Protein AF-A0A965AV77-F1 (afdb_monomer)

Foldseek 3Di:
DVLVVDDDDPDLDLPAQEDEDCDPVVDDDVSCVVSVHHYHYPVNVVVVVVVVVVVLVVVLVVLVVVVVVVVLQFDDKAKDLDKACFDWDQDPVHNQFTDGPGWIKDKGFAPDQDPDDSDDQQWKKWKAWPPDDPQLRTLAIWGFHDWDDPDSGMIITTTHHPDGHGPSNVVSNVVLVVCSVVDPPTIMMMDIHGDDDDDDDDCPVCLAAFDFDQDPVRDTDTPGHPVSVVVVSVVVSVVSVVSVVVVVVVVVVVVVVVVVVVVVVVVVVVVVVVVVVVVVVVVVVVVVVVVVVVVVVVVVVVVVVVVVVVVVVVVVVVVVVVVVVVVPPPDDDPDDDDDD

Structure (mmCIF, N/CA/C/O backbone):
data_AF-A0A965AV77-F1
#
_entry.id   AF-A0A965AV77-F1
#
loop_
_atom_site.group_PDB
_atom_site.id
_atom_site.type_symbol
_atom_site.label_atom_id
_atom_site.label_alt_id
_atom_site.label_comp_id
_atom_site.label_asym_id
_atom_site.label_entity_id
_atom_site.label_seq_id
_atom_site.pdbx_PDB_ins_code
_atom_site.Cartn_x
_atom_site.Cartn_y
_atom_site.Cartn_z
_atom_site.occupancy
_atom_site.B_iso_or_equiv
_atom_site.auth_seq_id
_atom_site.auth_comp_id
_atom_site.auth_asym_id
_atom_site.auth_atom_id
_atom_site.pdbx_PDB_model_num
ATOM 1 N N . ILE A 1 1 ? 4.354 6.562 -18.265 1.00 62.84 1 ILE A N 1
ATOM 2 C CA . ILE A 1 1 ? 3.737 7.068 -19.516 1.00 62.84 1 ILE A CA 1
ATOM 3 C C . ILE A 1 1 ? 2.806 6.003 -20.098 1.00 62.84 1 ILE A C 1
ATOM 5 O O . ILE A 1 1 ? 1.605 6.193 -19.994 1.00 62.84 1 ILE A O 1
ATOM 9 N N . GLU A 1 2 ? 3.295 4.841 -20.551 1.00 59.12 2 GLU A N 1
ATOM 10 C CA . GLU A 1 2 ? 2.411 3.743 -21.021 1.00 59.12 2 GLU A CA 1
ATOM 11 C C . GLU A 1 2 ? 1.416 3.242 -19.968 1.00 59.12 2 GLU A C 1
ATOM 13 O O . GLU A 1 2 ? 0.253 3.017 -20.281 1.00 59.12 2 GLU A O 1
ATOM 18 N N . ALA A 1 3 ? 1.834 3.153 -18.701 1.00 48.53 3 ALA A N 1
ATOM 19 C CA . ALA A 1 3 ? 0.956 2.752 -17.595 1.00 48.53 3 ALA A CA 1
ATOM 20 C C . ALA A 1 3 ? -0.263 3.679 -17.387 1.00 48.53 3 ALA A C 1
ATOM 22 O O . ALA A 1 3 ? -1.223 3.281 -16.740 1.00 48.53 3 ALA A O 1
ATOM 23 N N . VAL A 1 4 ? -0.238 4.897 -17.942 1.00 57.34 4 VAL A N 1
ATOM 24 C CA . VAL A 1 4 ? -1.343 5.874 -17.881 1.00 57.34 4 VAL A CA 1
ATOM 25 C C . VAL A 1 4 ? -2.169 5.862 -19.183 1.00 57.34 4 VAL A C 1
ATOM 27 O O . VAL A 1 4 ? -2.992 6.739 -19.416 1.00 57.34 4 VAL A O 1
ATOM 30 N N . GLY A 1 5 ? -1.945 4.873 -20.058 1.00 59.22 5 GLY A N 1
ATOM 31 C CA . GLY A 1 5 ? -2.653 4.710 -21.331 1.00 59.22 5 GLY A CA 1
ATOM 32 C C . GLY A 1 5 ? -2.082 5.526 -22.494 1.00 59.22 5 GLY A C 1
ATOM 33 O O . GLY A 1 5 ? -2.684 5.565 -23.564 1.00 59.22 5 GLY A O 1
ATOM 34 N N . SER A 1 6 ? -0.932 6.180 -22.317 1.00 71.81 6 SER A N 1
ATOM 35 C CA . SER A 1 6 ? -0.285 6.946 -23.386 1.00 71.81 6 SER A CA 1
ATOM 36 C C . SER A 1 6 ? 0.461 6.031 -24.364 1.00 71.81 6 SER A C 1
ATOM 38 O O . SER A 1 6 ? 1.152 5.102 -23.950 1.00 71.81 6 SER A O 1
ATOM 40 N N . VAL A 1 7 ? 0.376 6.324 -25.663 1.00 76.75 7 VAL A N 1
ATOM 41 C CA . VAL A 1 7 ? 1.069 5.571 -26.722 1.00 76.75 7 VAL A CA 1
ATOM 42 C C . VAL A 1 7 ? 2.449 6.178 -26.975 1.00 76.75 7 VAL A C 1
ATOM 44 O O . VAL A 1 7 ? 2.557 7.364 -27.283 1.00 76.75 7 VAL A O 1
ATOM 47 N N . ILE A 1 8 ? 3.508 5.370 -26.870 1.00 78.88 8 ILE A N 1
ATOM 48 C CA . ILE A 1 8 ? 4.882 5.804 -27.156 1.00 78.88 8 ILE A CA 1
ATOM 49 C C . ILE A 1 8 ? 5.218 5.522 -28.625 1.00 78.88 8 ILE A C 1
ATOM 51 O O . ILE A 1 8 ? 5.001 4.421 -29.128 1.00 78.88 8 ILE A O 1
ATOM 55 N N . THR A 1 9 ? 5.781 6.513 -29.322 1.00 78.50 9 THR A N 1
ATOM 56 C CA . THR A 1 9 ? 6.273 6.369 -30.699 1.00 78.50 9 THR A CA 1
ATOM 57 C C . THR A 1 9 ? 7.675 6.950 -30.855 1.00 78.50 9 THR A C 1
ATOM 59 O O . THR A 1 9 ? 8.049 7.913 -30.192 1.00 78.50 9 THR A O 1
ATOM 62 N N . ASP A 1 10 ? 8.455 6.350 -31.750 1.00 78.00 10 ASP A N 1
ATOM 63 C CA . ASP A 1 10 ? 9.783 6.795 -32.170 1.00 78.00 10 ASP A CA 1
ATOM 64 C C . ASP A 1 10 ? 9.738 7.863 -33.283 1.00 78.00 10 ASP A C 1
ATOM 66 O O . ASP A 1 10 ? 10.775 8.414 -33.659 1.00 78.00 10 ASP A O 1
ATOM 70 N N . LYS A 1 11 ? 8.548 8.182 -33.815 1.00 80.62 11 LYS A N 1
ATOM 71 C CA . LYS A 1 11 ? 8.360 9.139 -34.914 1.00 80.62 11 LYS A CA 1
ATOM 72 C C . LYS A 1 11 ? 7.732 10.446 -34.444 1.00 80.62 11 LYS A C 1
ATOM 74 O O . LYS A 1 11 ? 6.609 10.477 -33.953 1.00 80.62 11 LYS A O 1
ATOM 79 N N . ILE A 1 12 ? 8.403 11.554 -34.747 1.00 78.75 12 ILE A N 1
ATOM 80 C CA . ILE A 1 12 ? 7.857 12.905 -34.571 1.00 78.75 12 ILE A CA 1
ATOM 81 C C . ILE A 1 12 ? 6.849 13.182 -35.699 1.00 78.75 12 ILE A C 1
ATOM 83 O O . ILE A 1 12 ? 7.229 13.313 -36.866 1.00 78.75 12 ILE A O 1
ATOM 87 N N . SER A 1 13 ? 5.558 13.267 -35.366 1.00 79.88 13 SER A N 1
ATOM 88 C CA . SER A 1 13 ? 4.468 13.485 -36.327 1.00 79.88 13 SER A CA 1
ATOM 89 C C . SER A 1 13 ? 3.347 14.352 -35.740 1.00 79.88 13 SER A C 1
ATOM 91 O O . SER A 1 13 ? 3.314 14.583 -34.538 1.00 79.88 13 SER A O 1
ATOM 93 N N . ARG A 1 14 ? 2.406 14.815 -36.579 1.00 74.81 14 ARG A N 1
ATOM 94 C CA . ARG A 1 14 ? 1.257 15.648 -36.158 1.00 74.81 14 ARG A CA 1
ATOM 95 C C . ARG A 1 14 ? 0.288 14.978 -35.174 1.00 74.81 14 ARG A C 1
ATOM 97 O O . ARG A 1 14 ? -0.560 15.675 -34.641 1.00 74.81 14 ARG A O 1
ATOM 104 N N . GLY A 1 15 ? 0.354 13.658 -35.009 1.00 74.88 15 GLY A N 1
ATOM 105 C CA . GLY A 1 15 ? -0.498 12.911 -34.074 1.00 74.88 15 GLY A CA 1
ATOM 106 C C . GLY A 1 15 ? 0.163 12.639 -32.723 1.00 74.88 15 GLY A C 1
ATOM 107 O O . GLY A 1 15 ? -0.335 11.812 -31.972 1.00 74.88 15 GLY A O 1
ATOM 108 N N . VAL A 1 16 ? 1.318 13.251 -32.464 1.00 81.69 16 VAL A N 1
ATOM 109 C CA . VAL A 1 16 ? 2.006 13.197 -31.173 1.00 81.69 16 VAL A CA 1
ATOM 110 C C . VAL A 1 16 ? 1.657 14.474 -30.425 1.00 81.69 16 VAL A C 1
ATOM 112 O O . VAL A 1 16 ? 1.652 15.531 -31.042 1.00 81.69 16 VAL A O 1
ATOM 115 N N . ASP A 1 17 ? 1.391 14.381 -29.125 1.00 79.94 17 ASP A N 1
ATOM 116 C CA . ASP A 1 17 ? 1.091 15.552 -28.289 1.00 79.94 17 ASP A CA 1
ATOM 117 C C . ASP A 1 17 ? 2.339 16.046 -27.531 1.00 79.94 17 ASP A C 1
ATOM 119 O O . ASP A 1 17 ? 2.573 17.247 -27.401 1.00 79.94 17 ASP A O 1
ATOM 123 N N . TYR A 1 18 ? 3.196 15.111 -27.101 1.00 80.25 18 TYR A N 1
ATOM 124 C CA . TYR A 1 18 ? 4.344 15.377 -26.231 1.00 80.25 18 TYR A CA 1
ATOM 125 C C . TYR A 1 18 ? 5.656 14.847 -26.815 1.00 80.25 18 TYR A C 1
ATOM 127 O O . TYR A 1 18 ? 5.726 13.718 -27.304 1.00 80.25 18 TYR A O 1
ATOM 135 N N . TYR A 1 19 ? 6.726 15.632 -26.699 1.00 80.88 19 TYR A N 1
ATOM 136 C CA . TYR A 1 19 ? 8.093 15.228 -27.019 1.00 80.88 19 TYR A CA 1
ATOM 137 C C . TYR A 1 19 ? 8.933 15.177 -25.739 1.00 80.88 19 TYR A C 1
ATOM 139 O O . TYR A 1 19 ? 9.186 16.204 -25.112 1.00 80.88 19 TYR A O 1
ATOM 147 N N . VAL A 1 20 ? 9.359 13.974 -25.345 1.00 77.12 20 VAL A N 1
ATOM 148 C CA . VAL A 1 20 ? 10.165 13.766 -24.135 1.00 77.12 20 VAL A CA 1
ATOM 149 C C . VAL A 1 20 ? 11.650 13.814 -24.484 1.00 77.12 20 VAL A C 1
ATOM 151 O O . VAL A 1 20 ? 12.109 13.068 -25.349 1.00 77.12 20 VAL A O 1
ATOM 154 N N . VAL A 1 21 ? 12.405 14.671 -23.800 1.00 78.50 21 VAL A N 1
ATOM 155 C CA . VAL A 1 21 ? 13.854 14.835 -23.986 1.00 78.50 21 VAL A CA 1
ATOM 156 C C . VAL A 1 21 ? 14.618 14.486 -22.722 1.00 78.50 21 VAL A C 1
ATOM 158 O O . VAL A 1 21 ? 14.200 14.842 -21.628 1.00 78.50 21 VAL A O 1
ATOM 161 N N . ALA A 1 22 ? 15.768 13.830 -22.884 1.00 69.06 22 ALA A N 1
ATOM 162 C CA . ALA A 1 22 ? 16.678 13.545 -21.772 1.00 69.06 22 ALA A CA 1
ATOM 163 C C . ALA A 1 22 ? 17.343 14.817 -21.212 1.00 69.06 22 ALA A C 1
ATOM 165 O O . ALA A 1 22 ? 17.687 14.860 -20.037 1.00 69.06 22 ALA A O 1
ATOM 166 N N . ASP A 1 23 ? 17.532 15.833 -22.061 1.00 66.75 23 ASP A N 1
ATOM 167 C CA . ASP A 1 23 ? 18.045 17.150 -21.690 1.00 66.75 23 ASP A CA 1
ATOM 168 C C . ASP A 1 23 ? 17.491 18.201 -22.666 1.00 66.75 23 ASP A C 1
ATOM 170 O O . ASP A 1 23 ? 17.787 18.174 -23.865 1.00 66.75 23 ASP A O 1
ATOM 174 N N . ALA A 1 24 ? 16.683 19.138 -22.163 1.00 63.09 24 ALA A N 1
ATOM 175 C CA . ALA A 1 24 ? 16.123 20.233 -22.961 1.00 63.09 24 ALA A CA 1
ATOM 176 C C . ALA A 1 24 ? 17.203 21.181 -23.528 1.00 63.09 24 ALA A C 1
ATOM 178 O O . ALA A 1 24 ? 16.953 21.901 -24.496 1.00 63.09 24 ALA A O 1
ATOM 179 N N . SER A 1 25 ? 18.418 21.142 -22.972 1.00 63.59 25 SER A N 1
ATOM 180 C CA . SER A 1 25 ? 19.581 21.923 -23.412 1.00 63.59 25 SER A CA 1
ATOM 181 C C . SER A 1 25 ? 20.213 21.394 -24.704 1.00 63.59 25 SER A C 1
ATOM 183 O O . SER A 1 25 ? 20.945 22.126 -25.369 1.00 63.59 25 SER A O 1
ATOM 185 N N . ALA A 1 26 ? 19.944 20.136 -25.079 1.00 64.69 26 ALA A N 1
ATOM 186 C CA . ALA A 1 26 ? 20.588 19.456 -26.209 1.00 64.69 26 ALA A CA 1
ATOM 187 C C . ALA A 1 26 ? 20.090 19.917 -27.597 1.00 64.69 26 ALA A C 1
ATOM 189 O O . ALA A 1 26 ? 20.594 19.461 -28.625 1.00 64.69 26 ALA A O 1
ATOM 190 N N . GLY A 1 27 ? 19.132 20.848 -27.634 1.00 67.50 27 GLY A N 1
ATOM 191 C CA . GLY A 1 27 ? 18.522 21.369 -28.853 1.00 67.50 27 GLY A CA 1
ATOM 192 C C . GLY A 1 27 ? 17.260 20.599 -29.243 1.00 67.50 27 GLY A C 1
ATOM 193 O O . GLY A 1 27 ? 17.227 19.370 -29.273 1.00 67.50 27 GLY A O 1
ATOM 194 N N . ILE A 1 28 ? 16.196 21.342 -29.548 1.00 74.56 28 ILE A N 1
ATOM 195 C CA . ILE A 1 28 ? 14.891 20.789 -29.923 1.00 74.56 28 ILE A CA 1
ATOM 196 C C . ILE A 1 28 ? 14.855 20.594 -31.451 1.00 74.56 28 ILE A C 1
ATOM 198 O O . ILE A 1 28 ? 15.124 21.553 -32.180 1.00 74.56 28 ILE A O 1
ATOM 202 N N . PRO A 1 29 ? 14.521 19.396 -31.972 1.00 79.75 29 PRO A N 1
ATOM 203 C CA . PRO A 1 29 ? 14.414 19.178 -33.414 1.00 79.75 29 PRO A CA 1
ATOM 204 C C . PRO A 1 29 ? 13.365 20.094 -34.062 1.00 79.75 29 PRO A C 1
ATOM 206 O O . PRO A 1 29 ? 12.264 20.238 -33.535 1.00 79.75 29 PRO A O 1
ATOM 209 N N . GLU A 1 30 ? 13.641 20.634 -35.256 1.00 78.75 30 GLU A N 1
ATOM 210 C CA . GLU A 1 30 ? 12.725 21.556 -35.964 1.00 78.75 30 GLU A CA 1
ATOM 211 C C . GLU A 1 30 ? 11.304 21.000 -36.138 1.00 78.75 30 GLU A C 1
ATOM 213 O O . GLU A 1 30 ? 10.329 21.749 -36.106 1.00 78.75 30 GLU A O 1
ATOM 218 N N . ASN A 1 31 ? 11.166 19.680 -36.295 1.00 79.56 31 ASN A N 1
ATOM 219 C CA . ASN A 1 31 ? 9.868 19.025 -36.452 1.00 79.56 31 ASN A CA 1
ATOM 220 C C . ASN A 1 31 ? 8.982 19.136 -35.197 1.00 79.56 31 ASN A C 1
ATOM 222 O O . ASN A 1 31 ? 7.763 19.162 -35.332 1.00 79.56 31 ASN A O 1
ATOM 226 N N . VAL A 1 32 ? 9.571 19.244 -34.003 1.00 78.19 32 VAL A N 1
ATOM 227 C CA . VAL A 1 32 ? 8.849 19.450 -32.735 1.00 78.19 32 VAL A CA 1
ATOM 228 C C . VAL A 1 32 ? 8.220 20.843 -32.727 1.00 78.19 32 VAL A C 1
ATOM 230 O O . VAL A 1 32 ? 7.022 20.981 -32.498 1.00 78.19 32 VAL A O 1
ATOM 233 N N . THR A 1 33 ? 8.996 21.863 -33.106 1.00 80.06 33 THR A N 1
ATOM 234 C CA . THR A 1 33 ? 8.520 23.247 -33.253 1.00 80.06 33 THR A CA 1
ATOM 235 C C . THR A 1 33 ? 7.484 23.372 -34.372 1.00 80.06 33 THR A C 1
ATOM 237 O O . THR A 1 33 ? 6.458 24.028 -34.212 1.00 80.06 33 THR A O 1
ATOM 240 N N . LYS A 1 34 ? 7.713 22.696 -35.505 1.00 82.19 34 LYS A N 1
ATOM 241 C CA . LYS A 1 34 ? 6.812 22.677 -36.668 1.00 82.19 34 LYS A CA 1
ATOM 242 C C . LYS A 1 34 ? 5.438 22.087 -36.348 1.00 82.19 34 LYS A C 1
ATOM 244 O O . LYS A 1 34 ? 4.447 22.520 -36.937 1.00 82.19 34 LYS A O 1
ATOM 249 N N . TYR A 1 35 ? 5.379 21.090 -35.468 1.00 82.25 35 TYR A N 1
ATOM 250 C CA . TYR A 1 35 ? 4.128 20.460 -35.040 1.00 82.25 35 TYR A CA 1
ATOM 251 C C . TYR A 1 35 ? 3.594 21.003 -33.710 1.00 82.25 35 TYR A C 1
ATOM 253 O O . TYR A 1 35 ? 2.551 20.535 -33.277 1.00 82.25 35 TYR A O 1
ATOM 261 N N . GLN A 1 36 ? 4.249 22.011 -33.117 1.00 81.44 36 GLN A N 1
ATOM 262 C CA . GLN A 1 36 ? 3.862 22.629 -31.840 1.00 81.44 36 GLN A CA 1
ATOM 263 C C . GLN A 1 36 ? 3.715 21.611 -30.698 1.00 81.44 36 GLN A C 1
ATOM 265 O O . GLN A 1 36 ? 2.800 21.711 -29.887 1.00 81.44 36 GLN A O 1
ATOM 270 N N . LEU A 1 37 ? 4.612 20.625 -30.648 1.00 82.19 37 LEU A N 1
ATOM 271 C CA . LEU A 1 37 ? 4.592 19.609 -29.597 1.00 82.19 37 LEU A CA 1
ATOM 272 C C . LEU A 1 37 ? 5.037 20.209 -28.264 1.00 82.19 37 LEU A C 1
ATOM 274 O O . LEU A 1 37 ? 5.983 21.003 -28.225 1.00 82.19 37 LEU A O 1
ATOM 278 N N . GLU A 1 38 ? 4.413 19.778 -27.171 1.00 81.25 38 GLU A N 1
ATOM 279 C CA . GLU A 1 38 ? 4.852 20.161 -25.833 1.00 81.25 38 GLU A CA 1
ATOM 280 C C . GLU A 1 38 ? 6.124 19.385 -25.461 1.00 81.25 38 GLU A C 1
ATOM 282 O O . GLU A 1 38 ? 6.180 18.158 -25.577 1.00 81.25 38 GLU A O 1
ATOM 287 N N . VAL A 1 39 ? 7.176 20.098 -25.049 1.00 79.00 39 VAL A N 1
ATOM 288 C CA . VAL A 1 39 ? 8.464 19.488 -24.696 1.00 79.00 39 VAL A CA 1
ATOM 289 C C . VAL A 1 39 ? 8.503 19.214 -23.202 1.00 79.00 39 VAL A C 1
ATOM 291 O O . VAL A 1 39 ? 8.451 20.139 -22.394 1.00 79.00 39 VAL A O 1
ATOM 294 N N . LEU A 1 40 ? 8.641 17.940 -22.848 1.00 76.69 40 LEU A N 1
ATOM 295 C CA . LEU A 1 40 ? 8.777 17.490 -21.470 1.00 76.69 40 LEU A CA 1
ATOM 296 C C . LEU A 1 40 ? 10.214 17.042 -21.217 1.00 76.69 40 LEU A C 1
ATOM 298 O O . LEU A 1 40 ? 10.744 16.163 -21.896 1.00 76.69 40 LEU A O 1
ATOM 302 N N . ASP A 1 41 ? 10.840 17.645 -20.218 1.00 78.38 41 ASP A N 1
ATOM 303 C CA . ASP A 1 41 ? 12.151 17.235 -19.732 1.00 78.38 41 ASP A CA 1
ATOM 304 C C . ASP A 1 41 ? 12.038 15.970 -18.862 1.00 78.38 41 ASP A C 1
ATOM 306 O O . ASP A 1 41 ? 11.177 15.870 -17.981 1.00 78.38 41 ASP A O 1
ATOM 310 N N . GLN A 1 42 ? 12.918 14.999 -19.108 1.00 74.12 42 GLN A N 1
ATOM 311 C CA . GLN A 1 42 ? 12.951 13.728 -18.394 1.00 74.12 42 GLN A CA 1
ATOM 312 C C . GLN A 1 42 ? 13.185 13.932 -16.893 1.00 74.12 42 GLN A C 1
ATOM 314 O O . GLN A 1 42 ? 12.500 13.296 -16.092 1.00 74.12 42 GLN A O 1
ATOM 319 N N . ALA A 1 43 ? 14.072 14.850 -16.493 1.00 74.44 43 ALA A N 1
ATOM 320 C CA . ALA A 1 43 ? 14.316 15.111 -15.073 1.00 74.44 43 ALA A CA 1
ATOM 321 C C . ALA A 1 43 ? 13.067 15.694 -14.384 1.00 74.44 43 ALA A C 1
ATOM 323 O O . ALA A 1 43 ? 12.750 15.359 -13.239 1.00 74.44 43 ALA A O 1
ATOM 324 N N . THR A 1 44 ? 12.305 16.520 -15.102 1.00 73.88 44 THR A N 1
ATOM 325 C CA . THR A 1 44 ? 11.021 17.056 -14.635 1.00 73.88 44 THR A CA 1
ATOM 326 C C . THR A 1 44 ? 9.960 15.957 -14.479 1.00 73.88 44 THR A C 1
ATOM 328 O O . THR A 1 44 ? 9.255 15.926 -13.466 1.00 73.88 44 THR A O 1
ATOM 331 N N . LEU A 1 45 ? 9.886 15.009 -15.420 1.00 73.06 45 LEU A N 1
ATOM 332 C CA . LEU A 1 45 ? 8.998 13.842 -15.335 1.00 73.06 45 LEU A CA 1
ATOM 333 C C . LEU A 1 45 ? 9.365 12.912 -14.171 1.00 73.06 45 LEU A C 1
ATOM 335 O O . LEU A 1 45 ? 8.485 12.506 -13.414 1.00 73.06 45 LEU A O 1
ATOM 339 N N . GLU A 1 46 ? 10.650 12.609 -13.985 1.00 73.88 46 GLU A N 1
ATOM 340 C CA . GLU A 1 46 ? 11.143 11.775 -12.880 1.00 73.88 46 GLU A CA 1
ATOM 341 C C . GLU A 1 46 ? 10.865 12.419 -11.516 1.00 73.88 46 GLU A C 1
ATOM 343 O O . GLU A 1 46 ? 10.437 11.746 -10.570 1.00 73.88 46 GLU A O 1
ATOM 348 N N . LYS A 1 47 ? 11.028 13.744 -11.419 1.00 74.62 47 LYS A N 1
ATOM 349 C CA . LYS A 1 47 ? 10.689 14.509 -10.216 1.00 74.62 47 LYS A CA 1
ATOM 350 C C . LYS A 1 47 ? 9.190 14.468 -9.929 1.00 74.62 47 LYS A C 1
ATOM 352 O O . LYS A 1 47 ? 8.806 14.230 -8.785 1.00 74.62 47 LYS A O 1
ATOM 357 N N . SER A 1 48 ? 8.352 14.669 -10.948 1.00 73.12 48 SER A N 1
ATOM 358 C CA . SER A 1 48 ? 6.895 14.604 -10.805 1.00 73.12 48 SER A CA 1
ATOM 359 C C . SER A 1 48 ? 6.432 13.204 -10.399 1.00 73.12 48 SER A C 1
ATOM 361 O O . SER A 1 48 ? 5.607 13.088 -9.499 1.00 73.12 48 SER A O 1
ATOM 363 N N . LEU A 1 49 ? 6.998 12.147 -10.993 1.00 73.12 49 LEU A N 1
ATOM 364 C CA . LEU A 1 49 ? 6.706 10.760 -10.626 1.00 73.12 49 LEU A CA 1
ATOM 365 C C . LEU A 1 49 ? 7.086 10.483 -9.168 1.00 73.12 49 LEU A C 1
ATOM 367 O O . LEU A 1 49 ? 6.285 9.935 -8.418 1.00 73.12 49 LEU A O 1
ATOM 371 N N . SER A 1 50 ? 8.279 10.911 -8.751 1.00 70.25 50 SER A N 1
ATOM 372 C CA . SER A 1 50 ? 8.750 10.745 -7.371 1.00 70.25 50 SER A CA 1
ATOM 373 C C . SER A 1 50 ? 7.851 11.478 -6.368 1.00 70.25 50 SER A C 1
ATOM 375 O O . SER A 1 50 ? 7.568 10.957 -5.292 1.00 70.25 50 SER A O 1
ATOM 377 N N . GLN A 1 51 ? 7.364 12.674 -6.717 1.00 69.69 51 GLN A N 1
ATOM 378 C CA . GLN A 1 51 ? 6.409 13.419 -5.892 1.00 69.69 51 GLN A CA 1
ATOM 379 C C . GLN A 1 51 ? 5.050 12.717 -5.807 1.00 69.69 51 GLN A C 1
ATOM 381 O O . GLN A 1 51 ? 4.493 12.623 -4.716 1.00 69.69 51 GLN A O 1
ATOM 386 N N . SER A 1 52 ? 4.536 12.190 -6.922 1.00 67.62 52 SER A N 1
ATOM 387 C CA . SER A 1 52 ? 3.276 11.441 -6.944 1.00 67.62 52 SER A CA 1
ATOM 388 C C . SER A 1 52 ? 3.359 10.138 -6.149 1.00 67.62 52 SER A C 1
ATOM 390 O O . SER A 1 52 ? 2.443 9.855 -5.385 1.00 67.62 52 SER A O 1
ATOM 392 N N . LEU A 1 53 ? 4.456 9.380 -6.268 1.00 67.94 53 LEU A N 1
ATOM 393 C CA . LEU A 1 53 ? 4.685 8.166 -5.473 1.00 67.94 53 LEU A CA 1
ATOM 394 C C . LEU A 1 53 ? 4.746 8.486 -3.978 1.00 67.94 53 LEU A C 1
ATOM 396 O O . LEU A 1 53 ? 4.049 7.861 -3.188 1.00 67.94 53 LEU A O 1
ATOM 400 N N . LYS A 1 54 ? 5.482 9.536 -3.598 1.00 65.38 54 LYS A N 1
ATOM 401 C CA . LYS A 1 54 ? 5.544 9.985 -2.204 1.00 65.38 54 LYS A CA 1
ATOM 402 C C . LYS A 1 54 ? 4.170 10.407 -1.661 1.00 65.38 54 LYS A C 1
ATOM 404 O O . LYS A 1 54 ? 3.834 10.075 -0.530 1.00 65.38 54 LYS A O 1
ATOM 409 N N . ALA A 1 55 ? 3.367 11.116 -2.455 1.00 62.09 55 ALA A N 1
ATOM 410 C CA . ALA A 1 55 ? 2.005 11.490 -2.071 1.00 62.09 55 ALA A CA 1
ATOM 411 C C . ALA A 1 55 ? 1.084 10.261 -1.929 1.00 62.09 55 ALA A C 1
ATOM 413 O O . ALA A 1 55 ? 0.214 10.233 -1.054 1.00 62.09 55 ALA A O 1
ATOM 414 N N . LEU A 1 56 ? 1.289 9.232 -2.759 1.00 61.78 56 LEU A N 1
ATOM 415 C CA . LEU A 1 56 ? 0.592 7.950 -2.657 1.00 61.78 56 LEU A CA 1
ATOM 416 C C . LEU A 1 56 ? 0.957 7.234 -1.348 1.00 61.78 56 LEU A C 1
ATOM 418 O O . LEU A 1 56 ? 0.058 6.835 -0.614 1.00 61.78 56 LEU A O 1
ATOM 422 N N . ASP A 1 57 ? 2.246 7.159 -1.009 1.00 56.81 57 ASP A N 1
ATOM 423 C CA . ASP A 1 57 ? 2.742 6.575 0.246 1.00 56.81 57 ASP A CA 1
ATOM 424 C C . ASP A 1 57 ? 2.178 7.292 1.477 1.00 56.81 57 ASP A C 1
ATOM 426 O O . ASP A 1 57 ? 1.738 6.656 2.437 1.00 56.81 57 ASP A O 1
ATOM 430 N N . GLU A 1 58 ? 2.150 8.627 1.448 1.00 56.19 58 GLU A N 1
ATOM 431 C CA . GLU A 1 58 ? 1.547 9.444 2.503 1.00 56.19 58 GLU A CA 1
ATOM 432 C C . GLU A 1 58 ? 0.044 9.153 2.634 1.00 56.19 58 GLU A C 1
ATOM 434 O O . GLU A 1 58 ? -0.458 8.976 3.746 1.00 56.19 58 GLU A O 1
ATOM 439 N N . THR A 1 59 ? -0.663 9.008 1.510 1.00 55.12 59 THR A N 1
ATOM 440 C CA . THR A 1 59 ? -2.088 8.642 1.487 1.00 55.12 59 THR A CA 1
ATOM 441 C C . THR A 1 59 ? -2.315 7.235 2.043 1.00 55.12 59 THR A C 1
ATOM 443 O O . THR A 1 59 ? -3.193 7.046 2.884 1.00 55.12 59 THR A O 1
ATOM 446 N N . ILE A 1 60 ? -1.496 6.251 1.656 1.00 51.44 60 ILE A N 1
ATOM 447 C CA . ILE A 1 60 ? -1.534 4.881 2.193 1.00 51.44 60 ILE A CA 1
ATOM 448 C C . ILE A 1 60 ? -1.275 4.896 3.699 1.00 51.44 60 ILE A C 1
ATOM 450 O O . ILE A 1 60 ? -1.970 4.214 4.450 1.00 51.44 60 ILE A O 1
ATOM 454 N N . ALA A 1 61 ? -0.297 5.672 4.166 1.00 47.34 61 ALA A N 1
ATOM 455 C CA . ALA A 1 61 ? 0.009 5.789 5.585 1.00 47.34 61 ALA A CA 1
ATOM 456 C C . ALA A 1 61 ? -1.163 6.398 6.371 1.00 47.34 61 ALA A C 1
ATOM 458 O O . ALA A 1 61 ? -1.479 5.913 7.458 1.00 47.34 61 ALA A O 1
ATOM 459 N N . ILE A 1 62 ? -1.838 7.413 5.821 1.00 50.00 62 ILE A N 1
ATOM 460 C CA . ILE A 1 62 ? -3.055 7.995 6.403 1.00 50.00 62 ILE A CA 1
ATOM 461 C C . ILE A 1 62 ? -4.182 6.957 6.431 1.00 50.00 62 ILE A C 1
ATOM 463 O O . ILE A 1 62 ? -4.739 6.712 7.497 1.00 50.00 62 ILE A O 1
ATOM 467 N N . LYS A 1 63 ? -4.460 6.268 5.316 1.00 49.44 63 LYS A N 1
ATOM 468 C CA . LYS A 1 63 ? -5.507 5.235 5.245 1.00 49.44 63 LYS A CA 1
ATOM 469 C C . LYS A 1 63 ? -5.238 4.040 6.155 1.00 49.44 63 LYS A C 1
ATOM 471 O O . LYS A 1 63 ? -6.156 3.553 6.802 1.00 49.44 63 LYS A O 1
ATOM 476 N N . ARG A 1 64 ? -3.980 3.618 6.304 1.00 45.78 64 ARG A N 1
ATOM 477 C CA . ARG A 1 64 ? -3.583 2.604 7.295 1.00 45.78 64 ARG A CA 1
ATOM 478 C C . ARG A 1 64 ? -3.799 3.087 8.724 1.00 45.78 64 ARG A C 1
ATOM 480 O O . ARG A 1 64 ? -4.222 2.299 9.558 1.00 45.78 64 ARG A O 1
ATOM 487 N N . ARG A 1 65 ? -3.529 4.360 9.031 1.00 43.06 65 ARG A N 1
ATOM 488 C CA . ARG A 1 65 ? -3.821 4.932 10.358 1.00 43.06 65 ARG A CA 1
ATOM 489 C C . ARG A 1 65 ? -5.323 5.009 10.617 1.00 43.06 65 ARG A C 1
ATOM 491 O O . ARG A 1 65 ? -5.741 4.647 11.708 1.00 43.06 65 ARG A O 1
ATOM 498 N N . GLU A 1 66 ? -6.117 5.416 9.629 1.00 44.31 66 GLU A N 1
ATOM 499 C CA . GLU A 1 66 ? -7.585 5.389 9.694 1.00 44.31 66 GLU A CA 1
ATOM 500 C C . GLU A 1 66 ? -8.103 3.959 9.905 1.00 44.31 66 GLU A C 1
ATOM 502 O O . GLU A 1 66 ? -8.941 3.735 10.772 1.00 44.31 66 GLU A O 1
ATOM 507 N N . GLN A 1 67 ? -7.555 2.974 9.187 1.00 44.41 67 GLN A N 1
ATOM 508 C CA . GLN A 1 67 ? -7.873 1.557 9.369 1.00 44.41 67 GLN A CA 1
ATOM 509 C C . GLN A 1 67 ? -7.506 1.069 10.773 1.00 44.41 67 GLN A C 1
ATOM 511 O O . GLN A 1 67 ? -8.345 0.476 11.438 1.00 44.41 67 GLN A O 1
ATOM 516 N N . ILE A 1 68 ? -6.280 1.321 11.240 1.00 44.09 68 ILE A N 1
ATOM 517 C CA . ILE A 1 68 ? -5.826 0.909 12.574 1.00 44.09 68 ILE A CA 1
ATOM 518 C C . ILE A 1 68 ? -6.689 1.565 13.651 1.00 44.09 68 ILE A C 1
ATOM 520 O O . ILE A 1 68 ? -7.046 0.894 14.615 1.00 44.09 68 ILE A O 1
ATOM 524 N N . ALA A 1 69 ? -7.065 2.836 13.483 1.00 40.59 69 ALA A N 1
ATOM 525 C CA . ALA A 1 69 ? -8.004 3.522 14.364 1.00 40.59 69 ALA A CA 1
ATOM 526 C C . ALA A 1 69 ? -9.369 2.810 14.363 1.00 40.59 69 ALA A C 1
ATOM 528 O O . ALA A 1 69 ? -9.826 2.368 15.408 1.00 40.59 69 ALA A O 1
ATOM 529 N N . LEU A 1 70 ? -9.962 2.560 13.191 1.00 41.34 70 LEU A N 1
ATOM 530 C CA . LEU A 1 70 ? -11.230 1.830 13.054 1.00 41.34 70 LEU A CA 1
ATOM 531 C C . LEU A 1 70 ? -11.178 0.396 13.623 1.00 41.34 70 LEU A C 1
ATOM 533 O O . LEU A 1 70 ? -12.161 -0.083 14.187 1.00 41.34 70 LEU A O 1
ATOM 537 N N . GLU A 1 71 ? -10.046 -0.297 13.490 1.00 39.44 71 GLU A N 1
ATOM 538 C CA . GLU A 1 71 ? -9.825 -1.653 14.007 1.00 39.44 71 GLU A CA 1
ATOM 539 C C . GLU A 1 71 ? -9.580 -1.668 15.522 1.00 39.44 71 GLU A C 1
ATOM 541 O O . GLU A 1 71 ? -10.052 -2.578 16.207 1.00 39.44 71 GLU A O 1
ATOM 546 N N . THR A 1 72 ? -8.925 -0.639 16.071 1.00 39.44 72 THR A N 1
ATOM 547 C CA . THR A 1 72 ? -8.822 -0.437 17.527 1.00 39.44 72 THR A CA 1
ATOM 548 C C . THR A 1 72 ? -10.144 -0.005 18.165 1.00 39.44 72 THR A C 1
ATOM 550 O O . THR A 1 72 ? -10.286 -0.214 19.371 1.00 39.44 72 THR A O 1
ATOM 553 N N . TRP A 1 73 ? -11.089 0.541 17.384 1.00 45.19 73 TRP A N 1
ATOM 554 C CA . TRP A 1 73 ? -12.422 0.997 17.814 1.00 45.19 73 TRP A CA 1
ATOM 555 C C . TRP A 1 73 ? -13.514 -0.092 17.843 1.00 45.19 73 TRP A C 1
ATOM 557 O O . TRP A 1 73 ? -14.569 0.165 18.405 1.00 45.19 73 TRP A O 1
ATOM 567 N N . ARG A 1 74 ? -13.331 -1.285 17.239 1.00 42.22 74 ARG A N 1
ATOM 568 C CA . ARG A 1 74 ? -14.439 -2.269 17.070 1.00 42.22 74 ARG A CA 1
ATOM 569 C C . ARG A 1 74 ? -14.262 -3.663 17.686 1.00 42.22 74 ARG A C 1
ATOM 571 O O . ARG A 1 74 ? -15.185 -4.458 17.564 1.00 42.22 74 ARG A O 1
ATOM 578 N N . ASN A 1 75 ? -13.138 -4.000 18.326 1.00 46.47 75 ASN A N 1
ATOM 579 C CA . ASN A 1 75 ? -12.857 -5.400 18.714 1.00 46.47 75 ASN A CA 1
ATOM 580 C C . ASN A 1 75 ? -12.288 -5.612 20.125 1.00 46.47 75 ASN A C 1
ATOM 582 O O . ASN A 1 75 ? -11.750 -6.686 20.406 1.00 46.47 75 ASN A O 1
ATOM 586 N N . ARG A 1 76 ? -12.391 -4.635 21.030 1.00 62.06 76 ARG A N 1
ATOM 587 C CA . ARG A 1 76 ? -11.957 -4.846 22.415 1.00 62.06 76 ARG A CA 1
ATOM 588 C C . ARG A 1 76 ? -13.129 -5.313 23.253 1.00 62.06 76 ARG A C 1
ATOM 590 O O . ARG A 1 76 ? -13.937 -4.522 23.729 1.00 62.06 76 ARG A O 1
ATOM 597 N N . TYR A 1 77 ? -13.221 -6.632 23.361 1.00 65.75 77 TYR A N 1
ATOM 598 C CA . TYR A 1 77 ? -14.074 -7.273 24.337 1.00 65.75 77 TYR A CA 1
ATOM 599 C C . TYR A 1 77 ? -13.229 -8.096 25.296 1.00 65.75 77 TYR A C 1
ATOM 601 O O . TYR A 1 77 ? -12.213 -8.686 24.918 1.00 65.75 77 TYR A O 1
ATOM 609 N N . TRP A 1 78 ? -13.686 -8.160 26.534 1.00 78.75 78 TRP A N 1
ATOM 610 C CA . TRP A 1 78 ? -13.093 -8.992 27.564 1.00 78.75 78 TRP A CA 1
ATOM 611 C C . TRP A 1 78 ? -14.138 -9.952 28.083 1.00 78.75 78 TRP A C 1
ATOM 613 O O . TRP A 1 78 ? -15.307 -9.601 28.218 1.00 78.75 78 TRP A O 1
ATOM 623 N N . ARG A 1 79 ? -13.697 -11.170 28.379 1.00 78.69 79 ARG A N 1
ATOM 624 C CA . ARG A 1 79 ? -14.458 -12.102 29.199 1.00 78.69 79 ARG A CA 1
ATOM 625 C C . ARG A 1 79 ? -13.837 -12.109 30.572 1.00 78.69 79 ARG A C 1
ATOM 627 O O . ARG A 1 79 ? -12.624 -12.275 30.688 1.00 78.69 79 ARG A O 1
ATOM 634 N N . THR A 1 80 ? -14.660 -11.905 31.583 1.00 83.75 80 THR A N 1
ATOM 635 C CA . THR A 1 80 ? -14.204 -11.895 32.965 1.00 83.75 80 THR A CA 1
ATOM 636 C C . THR A 1 80 ? -15.271 -12.485 33.862 1.00 83.75 80 THR A C 1
ATOM 638 O O . THR A 1 80 ? -16.466 -12.325 33.621 1.00 83.75 80 THR A O 1
ATOM 641 N N . SER A 1 81 ? -14.827 -13.179 34.901 1.00 85.38 81 SER A N 1
ATOM 642 C CA . SER A 1 81 ? -15.690 -13.635 35.985 1.00 85.38 81 SER A CA 1
ATOM 643 C C . SER A 1 81 ? -15.826 -12.585 37.088 1.00 85.38 81 SER A C 1
ATOM 645 O O . SER A 1 81 ? -16.539 -12.818 38.056 1.00 85.38 81 SER A O 1
ATOM 647 N N . PHE A 1 82 ? -15.133 -11.445 36.983 1.00 89.44 82 PHE A N 1
ATOM 648 C CA . PHE A 1 82 ? -15.136 -10.418 38.017 1.00 89.44 82 PHE A CA 1
ATOM 649 C C . PHE A 1 82 ? -15.804 -9.134 37.527 1.00 89.44 82 PHE A C 1
ATOM 651 O O . PHE A 1 82 ? -15.212 -8.317 36.818 1.00 89.44 82 PHE A O 1
ATOM 658 N N . PHE A 1 83 ? -17.047 -8.955 37.965 1.00 92.38 83 PHE A N 1
ATOM 659 C CA . PHE A 1 83 ? -17.784 -7.702 37.890 1.00 92.38 83 PHE A CA 1
ATOM 660 C C . PHE A 1 83 ? -18.503 -7.477 39.223 1.00 92.38 83 PHE A C 1
ATOM 662 O O . PHE A 1 83 ? -19.349 -8.282 39.620 1.00 92.38 83 PHE A O 1
ATOM 669 N N . LYS A 1 84 ? -18.159 -6.393 39.923 1.00 94.06 84 LYS A N 1
ATOM 670 C CA . LYS A 1 84 ? -18.881 -5.895 41.095 1.00 94.06 84 LYS A CA 1
ATOM 671 C C . LYS A 1 84 ? -19.807 -4.762 40.627 1.00 94.06 84 LYS A C 1
ATOM 673 O O . LYS A 1 84 ? -19.285 -3.708 40.258 1.00 94.06 84 LYS A O 1
ATOM 678 N N . PRO A 1 85 ? -21.141 -4.950 40.640 1.00 92.75 85 PRO A N 1
ATOM 679 C CA . PRO A 1 85 ? -22.088 -3.884 40.325 1.00 92.75 85 PRO A CA 1
ATOM 680 C C . PRO A 1 85 ? -21.944 -2.684 41.271 1.00 92.75 85 PRO A C 1
ATOM 682 O O . PRO A 1 85 ? -21.383 -2.836 42.363 1.00 92.75 85 PRO A O 1
ATOM 685 N N . PRO A 1 86 ? -22.464 -1.509 40.882 1.00 92.50 86 PRO A N 1
ATOM 686 C CA . PRO A 1 86 ? -22.448 -0.343 41.750 1.00 92.50 86 PRO A CA 1
ATOM 687 C C . PRO A 1 86 ? -23.407 -0.541 42.933 1.00 92.50 86 PRO A C 1
ATOM 689 O O . PRO A 1 86 ? -24.400 -1.268 42.842 1.00 92.50 86 PRO A O 1
ATOM 692 N N . GLU A 1 87 ? -23.119 0.123 44.049 1.00 92.56 87 GLU A N 1
ATOM 693 C CA . GLU A 1 87 ? -24.052 0.208 45.176 1.00 92.56 87 GLU A CA 1
ATOM 694 C C . GLU A 1 87 ? -24.945 1.431 44.972 1.00 92.56 87 GLU A C 1
ATOM 696 O O . GLU A 1 87 ? -24.457 2.498 44.587 1.00 92.56 87 GLU A O 1
ATOM 701 N N . VAL A 1 88 ? -26.254 1.261 45.181 1.00 90.12 88 VAL A N 1
ATOM 702 C CA . VAL A 1 88 ? -27.244 2.299 44.887 1.00 90.12 88 VAL A CA 1
ATOM 703 C C . VAL A 1 88 ? -28.308 2.432 45.975 1.00 90.12 88 VAL A C 1
ATOM 705 O O . VAL A 1 88 ? -28.719 1.442 46.585 1.00 90.12 88 VAL A O 1
ATOM 708 N N . GLU A 1 89 ? -28.785 3.657 46.189 1.00 90.31 89 GLU A N 1
ATOM 709 C CA . GLU A 1 89 ? -29.882 4.007 47.103 1.00 90.31 89 GLU A CA 1
ATOM 710 C C . GLU A 1 89 ? -30.985 4.768 46.354 1.00 90.31 89 GLU A C 1
ATOM 712 O O . GLU A 1 89 ? -30.760 5.264 45.257 1.00 90.31 89 GLU A O 1
ATOM 717 N N . ILE A 1 90 ? -32.202 4.835 46.902 1.00 86.88 90 ILE A N 1
ATOM 718 C CA . ILE A 1 90 ? -33.310 5.558 46.252 1.00 86.88 90 ILE A CA 1
ATOM 719 C C . ILE A 1 90 ? -32.968 7.051 46.203 1.00 86.88 90 ILE A C 1
ATOM 721 O O . ILE A 1 90 ? -32.666 7.643 47.241 1.00 86.88 90 ILE A O 1
ATOM 725 N N . ALA A 1 91 ? -33.052 7.661 45.019 1.00 80.38 91 ALA A N 1
ATOM 726 C CA . ALA A 1 91 ? -32.742 9.073 44.845 1.00 80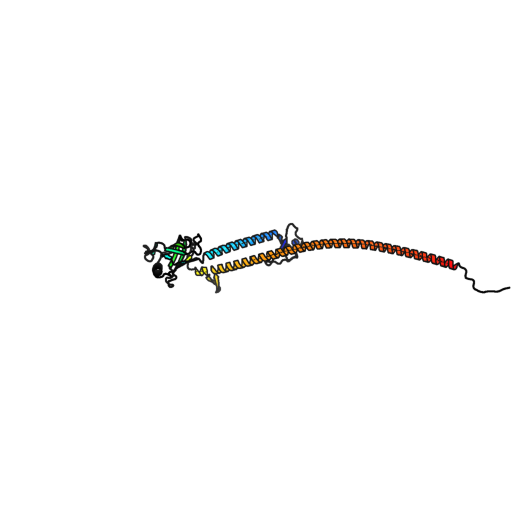.38 91 ALA A CA 1
ATOM 727 C C . ALA A 1 91 ? -33.749 9.952 45.607 1.00 80.38 91 ALA A C 1
ATOM 729 O O . ALA A 1 91 ? -34.967 9.799 45.457 1.00 80.38 91 ALA A O 1
ATOM 730 N N . VAL A 1 92 ? -33.247 10.908 46.397 1.00 81.06 92 VAL A N 1
ATOM 731 C CA . VAL A 1 92 ? -34.081 11.775 47.257 1.00 81.06 92 VAL A CA 1
ATOM 732 C C . VAL A 1 92 ? -35.043 12.622 46.422 1.00 81.06 92 VAL A C 1
ATOM 734 O O . VAL A 1 92 ? -36.201 12.810 46.797 1.00 81.06 92 VAL A O 1
ATOM 737 N N . ASP A 1 93 ? -34.579 13.076 45.258 1.00 77.56 93 ASP A N 1
ATOM 738 C CA . ASP A 1 93 ? -35.326 13.973 44.375 1.00 77.56 93 ASP A CA 1
ATOM 739 C C . ASP A 1 93 ? -36.175 13.228 43.326 1.00 77.56 93 ASP A C 1
ATOM 741 O O . ASP A 1 93 ? -37.016 13.840 42.661 1.00 77.56 93 ASP A O 1
ATOM 745 N N . LYS A 1 94 ? -35.961 11.914 43.149 1.00 76.12 94 LYS A N 1
ATOM 746 C CA . LYS A 1 94 ? -36.614 11.081 42.121 1.00 76.12 94 LYS A CA 1
ATOM 747 C C . LYS A 1 94 ? -36.808 9.639 42.617 1.00 76.12 94 LYS A C 1
ATOM 749 O O . LYS A 1 94 ? -35.994 8.783 42.295 1.00 76.12 94 LYS A O 1
ATOM 754 N N . PRO A 1 95 ? -37.905 9.323 43.325 1.00 75.88 95 PRO A N 1
ATOM 755 C CA . PRO A 1 95 ? -38.082 8.022 43.982 1.00 75.88 95 PRO A CA 1
ATOM 756 C C . PRO A 1 95 ? -38.186 6.811 43.033 1.00 75.88 95 PRO A C 1
ATOM 758 O O . PRO A 1 95 ? -38.146 5.677 43.499 1.00 75.88 95 PRO A O 1
ATOM 761 N N . GLU A 1 96 ? -38.332 7.037 41.725 1.00 74.94 96 GLU A N 1
ATOM 762 C CA . GLU A 1 96 ? -38.330 5.996 40.683 1.00 74.94 96 GLU A CA 1
ATOM 763 C C . GLU A 1 96 ? -36.918 5.652 40.171 1.00 74.94 96 GLU A C 1
ATOM 765 O O . GLU A 1 96 ? -36.754 4.690 39.426 1.00 74.94 96 GLU A O 1
ATOM 770 N N . LEU A 1 97 ? -35.903 6.434 40.556 1.00 77.75 97 LEU A N 1
ATOM 771 C CA . LEU A 1 97 ? -34.507 6.255 40.165 1.00 77.75 97 LEU A CA 1
ATOM 772 C C . LEU A 1 97 ? -33.629 6.025 41.393 1.00 77.75 97 LEU A C 1
ATOM 774 O O . LEU A 1 97 ? -33.988 6.356 42.528 1.00 77.75 97 LEU A O 1
ATOM 778 N N . TYR A 1 98 ? -32.439 5.501 41.144 1.00 81.75 98 TYR A N 1
ATOM 779 C CA . TYR A 1 98 ? -31.435 5.269 42.161 1.00 81.75 98 TYR A CA 1
ATOM 780 C C . TYR A 1 98 ? -30.237 6.213 41.989 1.00 81.75 98 TYR A C 1
ATOM 782 O O . TYR A 1 98 ? -29.873 6.606 40.881 1.00 81.75 98 TYR A O 1
ATOM 790 N N . GLU A 1 99 ? -29.623 6.598 43.102 1.00 87.38 99 GLU A N 1
ATOM 791 C CA . GLU A 1 99 ? -28.348 7.310 43.158 1.00 87.38 99 GLU A CA 1
ATOM 792 C C . GLU A 1 99 ? -27.220 6.331 43.476 1.00 87.38 99 GLU A C 1
ATOM 794 O O . GLU A 1 99 ? -27.359 5.453 44.329 1.00 87.38 99 GLU A O 1
ATOM 799 N N . VAL A 1 100 ? -26.093 6.489 42.782 1.00 88.38 100 VAL A N 1
ATOM 800 C CA . VAL A 1 100 ? -24.906 5.646 42.954 1.00 88.38 100 VAL A CA 1
ATOM 801 C C . VAL A 1 100 ? -24.141 6.099 44.193 1.00 88.38 100 VAL A C 1
ATOM 803 O O . VAL A 1 100 ? -23.633 7.217 44.243 1.00 88.38 100 VAL A O 1
ATOM 806 N N . THR A 1 101 ? -24.043 5.221 45.189 1.00 90.31 101 THR A N 1
ATOM 807 C CA . THR A 1 101 ? -23.298 5.452 46.436 1.00 90.31 101 THR A CA 1
ATOM 808 C C . THR A 1 101 ? -21.896 4.844 46.392 1.00 90.31 101 THR A C 1
ATOM 810 O O . THR A 1 101 ? -20.996 5.317 47.089 1.00 90.31 101 THR A O 1
ATOM 813 N N . SER A 1 102 ? -21.677 3.835 45.542 1.00 92.44 102 SER A N 1
ATOM 814 C CA . SER A 1 102 ? -20.360 3.253 45.273 1.00 92.44 102 SER A CA 1
ATOM 815 C C . SER A 1 102 ? -20.225 2.835 43.811 1.00 92.44 102 SER A C 1
ATOM 817 O O . SER A 1 102 ? -21.115 2.174 43.275 1.00 92.44 102 SER A O 1
ATOM 819 N N . SER A 1 103 ? -19.100 3.190 43.188 1.00 93.00 103 SER A N 1
ATOM 820 C CA . SER A 1 103 ? -18.778 2.828 41.806 1.00 93.00 103 SER A CA 1
ATOM 821 C C . SER A 1 103 ? -18.692 1.316 41.602 1.00 93.00 103 SER A C 1
ATOM 823 O O . SER A 1 103 ? -18.307 0.558 42.498 1.00 93.00 103 SER A O 1
ATOM 825 N N . ALA A 1 104 ? -18.991 0.882 40.384 1.00 93.31 104 ALA A N 1
ATOM 826 C CA . ALA A 1 104 ? -18.798 -0.495 39.967 1.00 93.31 104 ALA A CA 1
ATOM 827 C C . ALA A 1 104 ? -17.319 -0.772 39.652 1.00 93.31 104 ALA A C 1
ATOM 829 O O . ALA A 1 104 ? -16.537 0.136 39.353 1.00 93.31 104 ALA A O 1
ATOM 830 N N . VAL A 1 105 ? -16.929 -2.045 39.709 1.00 94.38 105 VAL A N 1
ATOM 831 C CA . VAL A 1 105 ? -15.559 -2.488 39.418 1.00 94.38 105 VAL A CA 1
ATOM 832 C C . VAL A 1 105 ? -15.592 -3.701 38.500 1.00 94.38 105 VAL A C 1
ATOM 834 O O . VAL A 1 105 ? -16.351 -4.640 38.734 1.00 94.38 105 VAL A O 1
ATOM 837 N N . VAL A 1 106 ? -14.748 -3.706 37.472 1.00 92.75 106 VAL A N 1
ATOM 838 C CA . VAL A 1 106 ? -14.589 -4.833 36.549 1.00 92.75 106 VAL A CA 1
ATOM 839 C C . VAL A 1 106 ? -13.111 -5.132 36.318 1.00 92.75 106 VAL A C 1
ATOM 841 O O . VAL A 1 106 ? -12.300 -4.212 36.215 1.00 92.75 106 VAL A O 1
ATOM 844 N N . GLU A 1 107 ? -12.748 -6.413 36.237 1.00 91.31 107 GLU A N 1
ATOM 845 C CA . GLU A 1 107 ? -11.377 -6.816 35.906 1.00 91.31 107 GLU A CA 1
ATOM 846 C C . GLU A 1 107 ? -11.257 -7.217 34.436 1.00 91.31 107 GLU A C 1
ATOM 848 O O . GLU A 1 107 ? -12.002 -8.070 33.952 1.00 91.31 107 GLU A O 1
ATOM 853 N N . LEU A 1 108 ? -10.286 -6.642 33.728 1.00 86.31 108 LEU A N 1
ATOM 854 C CA . LEU A 1 108 ? -10.026 -6.911 32.318 1.00 86.31 108 LEU A CA 1
ATOM 855 C C . LEU A 1 108 ? -8.720 -7.712 32.162 1.00 86.31 108 LEU A C 1
ATOM 857 O O . LEU A 1 108 ? -7.635 -7.162 32.392 1.00 86.31 108 LEU A O 1
ATOM 861 N N . PRO A 1 109 ? -8.778 -8.996 31.759 1.00 79.62 109 PRO A N 1
ATOM 862 C CA . PRO A 1 109 ? -7.579 -9.786 31.499 1.00 79.62 109 PRO A CA 1
ATOM 863 C C . PRO A 1 109 ? -6.866 -9.327 30.218 1.00 79.62 109 PRO A C 1
ATOM 865 O O . PRO A 1 109 ? -7.478 -9.146 29.166 1.00 79.62 109 PRO A O 1
ATOM 868 N N . LEU A 1 110 ? -5.544 -9.177 30.280 1.00 72.12 110 LEU A N 1
ATOM 869 C CA . LEU A 1 110 ? -4.708 -8.720 29.170 1.00 72.12 110 LEU A CA 1
ATOM 870 C C . LEU A 1 110 ? -4.088 -9.898 28.406 1.00 72.12 110 LEU A C 1
ATOM 872 O O . LEU A 1 110 ? -3.367 -10.730 28.966 1.00 72.12 110 LEU A O 1
ATOM 876 N N . ALA A 1 111 ? -4.312 -9.939 27.090 1.00 54.88 111 ALA A N 1
ATOM 877 C CA . ALA A 1 111 ? -3.678 -10.891 26.180 1.00 54.88 111 ALA A CA 1
ATOM 878 C C . ALA A 1 111 ? -2.236 -10.449 25.853 1.00 54.88 111 ALA A C 1
ATOM 880 O O . ALA A 1 111 ? -1.954 -9.925 24.781 1.00 54.88 111 ALA A O 1
ATOM 881 N N . GLY A 1 112 ? -1.322 -10.639 26.806 1.00 50.38 112 GLY A N 1
ATOM 882 C CA . GLY A 1 112 ? 0.095 -10.274 26.685 1.00 50.38 112 GLY A CA 1
ATOM 883 C C . GLY A 1 112 ? 0.491 -9.226 27.722 1.00 50.38 112 GLY A C 1
ATOM 884 O O . GLY A 1 112 ? -0.147 -8.186 27.826 1.00 50.38 112 GLY A O 1
ATOM 885 N N . GLY A 1 113 ? 1.527 -9.515 28.518 1.00 41.22 113 GLY A N 1
ATOM 886 C CA . GLY A 1 113 ? 1.987 -8.673 29.634 1.00 41.22 113 GLY A CA 1
ATOM 887 C C . GLY A 1 113 ? 2.718 -7.404 29.190 1.00 41.22 113 GLY A C 1
ATOM 888 O O . GLY A 1 113 ? 3.902 -7.254 29.476 1.00 41.22 113 GLY A O 1
ATOM 889 N N . GLY A 1 114 ? 2.042 -6.538 28.436 1.00 42.72 114 GLY A N 1
ATOM 890 C CA . GLY A 1 114 ? 2.520 -5.203 28.082 1.00 42.72 114 GLY A CA 1
ATOM 891 C C . GLY A 1 114 ? 2.169 -4.171 29.157 1.00 42.72 114 GLY A C 1
ATOM 892 O O . GLY A 1 114 ? 1.104 -4.239 29.760 1.00 42.72 114 GLY A O 1
ATOM 893 N N . GLU A 1 115 ? 3.061 -3.202 29.377 1.00 42.56 115 GLU A N 1
ATOM 894 C CA . GLU A 1 115 ? 2.967 -2.187 30.443 1.00 42.56 115 GLU A CA 1
ATOM 895 C C . GLU A 1 115 ? 1.902 -1.093 30.210 1.00 42.56 115 GLU A C 1
ATOM 897 O O . GLU A 1 115 ? 1.615 -0.324 31.125 1.00 42.56 115 GLU A O 1
ATOM 902 N N . SER A 1 116 ? 1.293 -0.991 29.021 1.00 47.81 116 SER A N 1
ATOM 903 C CA . SER A 1 116 ? 0.258 0.019 28.754 1.00 47.81 116 SER A CA 1
ATOM 904 C C . SER A 1 116 ? -1.144 -0.562 28.930 1.00 47.81 116 SER A C 1
ATOM 906 O O . SER A 1 116 ? -1.531 -1.470 28.189 1.00 47.81 116 SER A O 1
ATOM 908 N N . ALA A 1 117 ? -1.925 0.001 29.854 1.00 55.50 117 ALA A N 1
ATOM 909 C CA . ALA A 1 117 ? -3.342 -0.312 29.991 1.00 55.50 117 ALA A CA 1
ATOM 910 C C . ALA A 1 117 ? -4.088 0.019 28.679 1.00 55.50 117 ALA A C 1
ATOM 912 O O . ALA A 1 117 ? -4.051 1.172 28.252 1.00 55.50 117 ALA A O 1
ATOM 913 N N . PRO A 1 118 ? -4.750 -0.945 28.004 1.00 61.81 118 PRO A N 1
ATOM 914 C CA . PRO A 1 118 ? -5.450 -0.677 26.747 1.00 61.81 118 PRO A CA 1
ATOM 915 C C . PRO A 1 118 ? -6.665 0.250 26.886 1.00 61.81 118 PRO A C 1
ATOM 917 O O . PRO A 1 118 ? -7.116 0.768 25.871 1.00 61.81 118 PRO A O 1
ATOM 920 N N . ILE A 1 119 ? -7.198 0.461 28.089 1.00 69.38 119 ILE A N 1
ATOM 921 C CA . ILE A 1 119 ? -8.423 1.234 28.321 1.00 69.38 119 ILE A CA 1
ATOM 922 C C . ILE A 1 119 ? -8.112 2.601 28.940 1.00 69.38 119 ILE A C 1
ATOM 924 O O . ILE A 1 119 ? -7.274 2.710 29.837 1.00 69.38 119 ILE A O 1
ATOM 928 N N . ASN A 1 120 ? -8.788 3.645 28.456 1.00 68.81 120 ASN A N 1
ATOM 929 C CA . ASN A 1 120 ? -8.603 5.021 28.921 1.00 68.81 120 ASN A CA 1
ATOM 930 C C . ASN A 1 120 ? -9.707 5.441 29.901 1.00 68.81 120 ASN A C 1
ATOM 932 O O . ASN A 1 120 ? -10.847 4.995 29.797 1.00 68.81 120 ASN A O 1
ATOM 936 N N . GLN A 1 121 ? -9.387 6.370 30.808 1.00 74.12 121 GLN A N 1
ATOM 937 C CA . GLN A 1 121 ? -10.416 7.094 31.561 1.00 74.12 121 GLN A CA 1
ATOM 938 C C . GLN A 1 121 ? -11.339 7.853 30.597 1.00 74.12 121 GLN A C 1
ATOM 940 O O . GLN A 1 121 ? -10.878 8.434 29.614 1.00 74.12 121 GLN A O 1
ATOM 945 N N . GLY A 1 122 ? -12.637 7.837 30.884 1.00 69.38 122 GLY A N 1
ATOM 946 C CA . GLY A 1 122 ? -13.697 8.388 30.047 1.00 69.38 122 GLY A CA 1
ATOM 947 C C . GLY A 1 122 ? -14.247 7.426 28.993 1.00 69.38 122 GLY A C 1
ATOM 948 O O . GLY A 1 122 ? -15.280 7.741 28.416 1.00 69.38 122 GLY A O 1
ATOM 949 N N . ALA A 1 123 ? -13.620 6.267 28.749 1.00 70.38 123 ALA A N 1
ATOM 950 C CA . ALA A 1 123 ? -14.182 5.246 27.859 1.00 70.38 123 ALA A CA 1
ATOM 951 C C . ALA A 1 123 ? -15.560 4.772 28.357 1.00 70.38 123 ALA A C 1
ATOM 953 O O . ALA A 1 123 ? -15.800 4.752 29.563 1.00 70.38 123 ALA A O 1
ATOM 954 N N . GLU A 1 124 ? -16.456 4.387 27.454 1.00 76.56 124 GLU A N 1
ATOM 955 C CA . GLU A 1 124 ? -17.734 3.766 27.799 1.00 76.56 124 GLU A CA 1
ATOM 956 C C . GLU A 1 124 ? -17.589 2.237 27.748 1.00 76.56 124 GLU A C 1
ATOM 958 O O . GLU A 1 124 ? -16.854 1.675 26.938 1.00 76.56 124 GLU A O 1
ATOM 963 N N . LEU A 1 125 ? -18.262 1.532 28.647 1.00 77.75 125 LEU A N 1
ATOM 964 C CA . LEU A 1 125 ? -18.268 0.080 28.713 1.00 77.75 125 LEU A CA 1
ATOM 965 C C . LEU A 1 125 ? -19.701 -0.427 28.739 1.00 77.75 125 LEU A C 1
ATOM 967 O O . LEU A 1 125 ? -20.486 -0.028 29.596 1.00 77.75 125 LEU A O 1
ATOM 971 N N . ALA A 1 126 ? -20.015 -1.358 27.845 1.00 76.31 126 ALA A N 1
ATOM 972 C CA . ALA A 1 126 ? -21.248 -2.129 27.880 1.00 76.31 126 ALA A CA 1
ATOM 973 C C . ALA A 1 126 ? -20.966 -3.506 28.486 1.00 76.31 126 ALA A C 1
ATOM 975 O O . ALA A 1 126 ? -20.085 -4.228 28.010 1.00 76.31 126 ALA A O 1
ATOM 976 N N . ILE A 1 127 ? -21.708 -3.874 29.531 1.00 80.00 127 ILE A N 1
ATOM 977 C CA . ILE A 1 127 ? -21.494 -5.136 30.249 1.00 80.00 127 ILE A CA 1
ATOM 978 C C . ILE A 1 127 ? -22.702 -6.049 30.065 1.00 80.00 127 ILE A C 1
ATOM 980 O O . ILE A 1 127 ? -23.845 -5.652 30.292 1.00 80.00 127 ILE A O 1
ATOM 984 N N . PHE A 1 128 ? -22.432 -7.295 29.679 1.00 74.62 128 PHE A N 1
ATOM 985 C CA . PHE A 1 128 ? -23.443 -8.322 29.460 1.00 74.62 128 PHE A CA 1
ATOM 986 C C . PHE A 1 128 ? -23.160 -9.552 30.311 1.00 74.62 128 PHE A C 1
ATOM 988 O O . PHE A 1 128 ? -22.054 -10.081 30.289 1.00 74.62 128 PHE A O 1
ATOM 995 N N . ASN A 1 129 ? -24.174 -10.038 31.011 1.00 75.75 129 ASN A N 1
ATOM 996 C CA . ASN A 1 129 ? -24.186 -11.326 31.678 1.00 75.75 129 ASN A CA 1
ATOM 997 C C . ASN A 1 129 ? -24.423 -12.445 30.652 1.00 75.75 129 ASN A C 1
ATOM 999 O O . ASN A 1 129 ? -25.499 -12.525 30.064 1.00 75.75 129 ASN A O 1
ATOM 1003 N N . LEU A 1 130 ? -23.446 -13.338 30.461 1.00 71.00 130 LEU A N 1
ATOM 1004 C CA . LEU A 1 130 ? -23.577 -14.469 29.530 1.00 71.00 130 LEU A CA 1
ATOM 1005 C C . LEU A 1 130 ? -24.425 -15.624 30.071 1.00 71.00 130 LEU A C 1
ATOM 1007 O O . LEU A 1 130 ? -24.697 -16.582 29.347 1.00 71.00 130 LEU A O 1
ATOM 1011 N N . ASN A 1 131 ? -24.794 -15.574 31.348 1.00 68.19 131 ASN A N 1
ATOM 1012 C CA . ASN A 1 131 ? -25.513 -16.637 32.037 1.00 68.19 131 ASN A CA 1
ATOM 1013 C C . ASN A 1 131 ? -27.012 -16.341 32.209 1.00 68.19 131 ASN A C 1
ATOM 1015 O O . ASN A 1 131 ? -27.702 -17.153 32.825 1.00 68.19 131 ASN A O 1
ATOM 1019 N N . ALA A 1 132 ? -27.508 -15.199 31.725 1.00 60.62 132 ALA A N 1
ATOM 1020 C CA . ALA A 1 132 ? -28.920 -14.830 31.792 1.00 60.62 132 ALA A CA 1
ATOM 1021 C C . ALA A 1 132 ? -29.620 -14.988 30.434 1.00 60.62 132 ALA A C 1
ATOM 1023 O O . ALA A 1 132 ? -29.002 -14.813 29.386 1.00 60.62 132 ALA A O 1
ATOM 1024 N N . ASP A 1 133 ? -30.919 -15.293 30.480 1.00 52.34 133 ASP A N 1
ATOM 1025 C CA . ASP A 1 133 ? -31.814 -15.198 29.325 1.00 52.34 133 ASP A CA 1
ATOM 1026 C C . ASP A 1 133 ? -32.014 -13.715 28.931 1.00 52.34 133 ASP A C 1
ATOM 1028 O O . ASP A 1 133 ? -31.868 -12.821 29.772 1.00 52.34 133 ASP A O 1
ATOM 1032 N N . ASP A 1 134 ? -32.340 -13.460 27.656 1.00 48.88 134 ASP A N 1
ATOM 1033 C CA . ASP A 1 134 ? -32.241 -12.155 26.967 1.00 48.88 134 ASP A CA 1
ATOM 1034 C C . ASP A 1 134 ? -32.803 -10.931 27.727 1.00 48.88 134 ASP A C 1
ATOM 1036 O O . ASP A 1 134 ? -32.305 -9.821 27.542 1.00 48.88 134 ASP A O 1
ATOM 1040 N N . GLU A 1 135 ? -33.806 -11.102 28.595 1.00 50.06 135 GLU A N 1
ATOM 1041 C CA . GLU A 1 135 ? -34.463 -9.997 29.311 1.00 50.06 135 GLU A CA 1
ATOM 1042 C C . GLU A 1 135 ? -33.651 -9.404 30.475 1.00 50.06 135 GLU A C 1
ATOM 1044 O O . GLU A 1 135 ? -33.991 -8.320 30.920 1.00 50.06 135 GLU A O 1
ATOM 1049 N N . GLU A 1 136 ? -32.599 -10.061 30.981 1.00 55.16 136 GLU A N 1
ATOM 1050 C CA . GLU A 1 136 ? -31.725 -9.520 32.052 1.00 55.16 136 GLU A CA 1
ATOM 1051 C C . GLU A 1 136 ? -30.227 -9.759 31.759 1.00 55.16 136 GLU A C 1
ATOM 1053 O O . GLU A 1 136 ? -29.368 -9.705 32.643 1.00 55.16 136 GLU A O 1
ATOM 1058 N N . GLY A 1 137 ? -29.903 -10.051 30.495 1.00 61.62 137 GLY A N 1
ATOM 1059 C CA . GLY A 1 137 ? -28.532 -10.255 30.023 1.00 61.62 137 GLY A CA 1
ATOM 1060 C C . GLY A 1 137 ? -27.717 -8.966 29.945 1.00 61.62 137 GLY A C 1
ATOM 1061 O O . GLY A 1 137 ? -26.492 -9.016 29.964 1.00 61.62 137 GLY A O 1
ATOM 1062 N N . PHE A 1 138 ? -28.362 -7.803 29.885 1.00 70.38 138 PHE A N 1
ATOM 1063 C CA . PHE A 1 138 ? -27.687 -6.509 29.837 1.00 70.38 138 PHE A CA 1
ATOM 1064 C C . PHE A 1 138 ? -27.575 -5.890 31.234 1.00 70.38 138 PHE A C 1
ATOM 1066 O O . PHE A 1 138 ? -28.592 -5.665 31.885 1.00 70.38 138 PHE A O 1
ATOM 1073 N N . LEU A 1 139 ? -26.345 -5.610 31.682 1.00 75.38 139 LEU A N 1
ATOM 1074 C CA . LEU A 1 139 ? -26.049 -5.068 33.016 1.00 75.38 139 LEU A CA 1
ATOM 1075 C C . LEU A 1 139 ? -25.825 -3.549 33.023 1.00 75.38 139 LEU A C 1
ATOM 1077 O O . LEU A 1 139 ? -25.599 -2.987 34.091 1.00 75.38 139 LEU A O 1
ATOM 1081 N N . GLY A 1 140 ? -25.863 -2.893 31.862 1.00 71.94 140 GLY A N 1
ATOM 1082 C CA . GLY A 1 140 ? -25.811 -1.436 31.749 1.00 71.94 140 GLY A CA 1
ATOM 1083 C C . GLY A 1 140 ? -24.628 -0.899 30.942 1.00 71.94 140 GLY A C 1
ATOM 1084 O O . GLY A 1 140 ? -23.726 -1.636 30.526 1.00 71.94 140 GLY A O 1
ATOM 1085 N N . LEU A 1 141 ? -24.667 0.420 30.724 1.00 77.81 141 LEU A N 1
ATOM 1086 C CA . LEU A 1 141 ? -23.570 1.211 30.170 1.00 77.81 141 LEU A CA 1
ATOM 1087 C C . LEU A 1 141 ? -22.885 1.999 31.283 1.00 77.81 141 LEU A C 1
ATOM 1089 O O . LEU A 1 141 ? -23.546 2.662 32.087 1.00 77.81 141 LEU A O 1
ATOM 1093 N N . PHE A 1 142 ? -21.561 1.985 31.281 1.00 83.19 142 PHE A N 1
ATOM 1094 C CA . PHE A 1 142 ? -20.747 2.613 32.310 1.00 83.19 142 PHE A CA 1
ATOM 1095 C C . PHE A 1 142 ? -19.662 3.486 31.689 1.00 83.19 142 PHE A C 1
ATOM 1097 O O . PHE A 1 142 ? -19.175 3.178 30.613 1.00 83.19 142 PHE A O 1
ATOM 1104 N N . SER A 1 143 ? -19.236 4.545 32.369 1.00 81.06 143 SER A N 1
ATOM 1105 C CA . SER A 1 143 ? -18.038 5.305 32.023 1.00 81.06 143 SER A CA 1
ATOM 1106 C C . SER A 1 143 ? -16.876 4.905 32.920 1.00 81.06 143 SER A C 1
ATOM 1108 O O . SER A 1 143 ? -17.038 4.768 34.132 1.00 81.06 143 SER A O 1
ATOM 1110 N N . VAL A 1 144 ? -15.691 4.749 32.340 1.00 84.81 144 VAL A N 1
ATOM 1111 C CA . VAL A 1 144 ? -14.456 4.455 33.062 1.00 84.81 144 VAL A CA 1
ATOM 1112 C C . VAL A 1 144 ? -13.992 5.685 33.822 1.00 84.81 144 VAL A C 1
ATOM 1114 O O . VAL A 1 144 ? -13.547 6.668 33.231 1.00 84.81 144 VAL A O 1
ATOM 1117 N N . THR A 1 145 ? -14.003 5.611 35.145 1.00 86.19 145 THR A N 1
ATOM 1118 C CA . THR A 1 145 ? -13.520 6.697 36.003 1.00 86.19 145 THR A CA 1
ATOM 1119 C C . THR A 1 145 ? -12.066 6.509 36.397 1.00 86.19 145 THR A C 1
ATOM 1121 O O . THR A 1 145 ? -11.313 7.479 36.505 1.00 86.19 145 THR A O 1
ATOM 1124 N N . LYS A 1 146 ? -11.626 5.258 36.567 1.00 87.69 146 LYS A N 1
ATOM 1125 C CA . LYS A 1 146 ? -10.255 4.943 36.967 1.00 87.69 146 LYS A CA 1
ATOM 1126 C C . LYS A 1 146 ? -9.799 3.604 36.402 1.00 87.69 146 LYS A C 1
ATOM 1128 O O . LYS A 1 146 ? -10.574 2.662 36.299 1.00 87.69 146 LYS A O 1
ATOM 1133 N N . VAL A 1 147 ? -8.510 3.526 36.080 1.00 84.94 147 VAL A N 1
ATOM 1134 C CA . VAL A 1 147 ? -7.840 2.311 35.611 1.00 84.94 147 VAL A CA 1
ATOM 1135 C C . VAL A 1 147 ? -6.607 2.092 36.481 1.00 84.94 147 VAL A C 1
ATOM 1137 O O . VAL A 1 147 ? -5.785 3.001 36.624 1.00 84.94 147 VAL A O 1
ATOM 1140 N N . SER A 1 148 ? -6.479 0.907 37.067 1.00 85.88 148 SER A N 1
ATOM 1141 C CA . SER A 1 148 ? -5.312 0.483 37.845 1.00 85.88 148 SER A CA 1
ATOM 1142 C C . SER A 1 148 ? -4.843 -0.899 37.408 1.00 85.88 148 SER A C 1
ATOM 1144 O O . SER A 1 148 ? -5.635 -1.748 37.015 1.00 85.88 148 SER A O 1
ATOM 1146 N N . ALA A 1 149 ? -3.535 -1.142 37.485 1.00 78.75 149 ALA A N 1
ATOM 1147 C CA . ALA A 1 149 ? -3.002 -2.489 37.329 1.00 78.75 149 ALA A CA 1
ATOM 1148 C C . ALA A 1 149 ? -3.242 -3.270 38.628 1.00 78.75 149 ALA A C 1
ATOM 1150 O O . ALA A 1 149 ? -2.718 -2.882 39.673 1.00 78.75 149 ALA A O 1
ATOM 1151 N N . ALA A 1 150 ? -4.033 -4.342 38.559 1.00 73.19 150 ALA A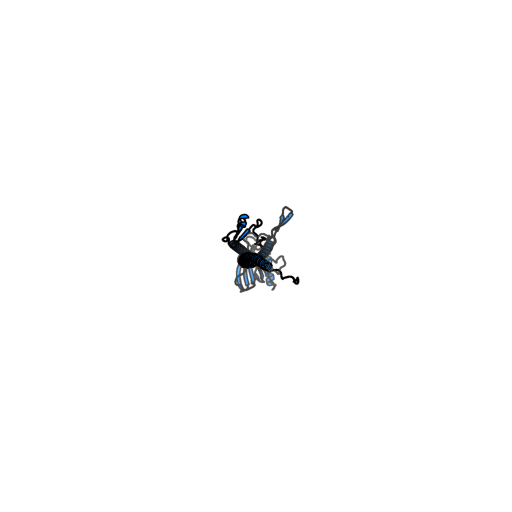 N 1
ATOM 1152 C CA . ALA A 1 150 ? -4.210 -5.275 39.672 1.00 73.19 150 ALA A CA 1
ATOM 1153 C C . ALA A 1 150 ? -3.060 -6.294 39.717 1.00 73.19 150 ALA A C 1
ATOM 1155 O O . ALA A 1 150 ? -2.545 -6.612 40.786 1.00 73.19 150 ALA A O 1
ATOM 1156 N N . ASP A 1 151 ? -2.621 -6.756 38.541 1.00 73.06 151 ASP A N 1
ATOM 1157 C CA . ASP A 1 151 ? -1.470 -7.642 38.340 1.00 73.06 151 ASP A CA 1
ATOM 1158 C C . ASP A 1 151 ? -0.863 -7.400 36.939 1.00 73.06 151 ASP A C 1
ATOM 1160 O O . ASP A 1 151 ? -1.436 -6.690 36.111 1.00 73.06 151 ASP A O 1
ATOM 1164 N N . ALA A 1 152 ? 0.267 -8.035 36.617 1.00 67.88 152 ALA A N 1
ATOM 1165 C CA . ALA A 1 152 ? 0.972 -7.940 35.336 1.00 67.88 152 ALA A CA 1
ATOM 1166 C C . ALA A 1 152 ? 0.120 -8.318 34.105 1.00 67.88 152 ALA A C 1
ATOM 1168 O O . ALA A 1 152 ? 0.538 -8.089 32.968 1.00 67.88 152 ALA A O 1
ATOM 1169 N N . ARG A 1 153 ? -1.047 -8.946 34.305 1.00 75.88 153 ARG A N 1
ATOM 1170 C CA . ARG A 1 153 ? -1.972 -9.362 33.237 1.00 75.88 153 ARG A CA 1
ATOM 1171 C C . ARG A 1 153 ? -3.435 -9.013 33.505 1.00 75.88 153 ARG A C 1
ATOM 1173 O O . ARG A 1 153 ? -4.289 -9.486 32.762 1.00 75.88 153 ARG A O 1
ATOM 1180 N N . VAL A 1 154 ? -3.739 -8.223 34.534 1.00 81.75 154 VAL A N 1
ATOM 1181 C CA . VAL A 1 154 ? -5.122 -7.873 34.891 1.00 81.75 154 VAL A CA 1
ATOM 1182 C C . VAL A 1 154 ? -5.208 -6.388 35.208 1.00 81.75 154 VAL A C 1
ATOM 1184 O O . VAL A 1 154 ? -4.460 -5.876 36.044 1.00 81.75 154 VAL A O 1
ATOM 1187 N N . LEU A 1 155 ? -6.136 -5.701 34.543 1.00 85.31 155 LEU A N 1
ATOM 1188 C CA . LEU A 1 155 ? -6.521 -4.341 34.902 1.00 85.31 155 LEU A CA 1
ATOM 1189 C C . LEU A 1 155 ? -7.767 -4.360 35.769 1.00 85.31 155 LEU A C 1
ATOM 1191 O O . LEU A 1 155 ? -8.764 -4.957 35.381 1.00 85.31 155 LEU A O 1
ATOM 1195 N N . GLU A 1 156 ? -7.731 -3.638 36.878 1.00 90.81 156 GLU A N 1
ATOM 1196 C CA . GLU A 1 156 ? -8.924 -3.264 37.626 1.00 90.81 156 GLU A CA 1
ATOM 1197 C C . GLU A 1 156 ? -9.430 -1.922 37.090 1.00 90.81 156 GLU A C 1
ATOM 1199 O O . GLU A 1 156 ? -8.693 -0.931 37.042 1.00 90.81 156 GLU A O 1
ATOM 1204 N N . VAL A 1 157 ? -10.689 -1.895 36.663 1.00 90.88 157 VAL A N 1
ATOM 1205 C CA . VAL A 1 157 ? -11.329 -0.724 36.070 1.00 90.88 157 VAL A CA 1
ATOM 1206 C C . VAL A 1 157 ? -12.515 -0.324 36.937 1.00 90.88 157 VAL A C 1
ATOM 1208 O O . VAL A 1 157 ? -13.455 -1.096 37.116 1.00 90.88 157 VAL A O 1
ATOM 1211 N N . THR A 1 158 ? -12.465 0.888 37.486 1.00 93.94 158 THR A N 1
ATOM 1212 C CA . THR A 1 158 ? -13.581 1.506 38.211 1.00 93.94 158 THR A CA 1
ATOM 1213 C C . THR A 1 158 ? -14.467 2.244 37.222 1.00 93.94 158 THR A C 1
ATOM 1215 O O . THR A 1 158 ? -13.963 3.006 36.388 1.00 93.94 158 THR A O 1
ATOM 1218 N N . ILE A 1 159 ? -15.773 2.008 37.308 1.00 92.88 159 ILE A N 1
ATOM 1219 C CA . ILE A 1 159 ? -16.747 2.487 36.334 1.00 92.88 159 ILE A CA 1
ATOM 1220 C C . ILE A 1 159 ? -18.019 2.987 37.025 1.00 92.88 159 ILE A C 1
ATOM 1222 O O . ILE A 1 159 ? -18.456 2.408 38.018 1.00 92.88 159 ILE A O 1
ATOM 1226 N N . ASP A 1 160 ? -18.629 4.034 36.478 1.00 89.38 160 ASP A N 1
ATOM 1227 C CA . ASP A 1 160 ? -19.897 4.592 36.963 1.00 89.38 160 ASP A CA 1
ATOM 1228 C C . ASP A 1 160 ? -20.980 4.490 35.881 1.00 89.38 160 ASP A C 1
ATOM 1230 O O . ASP A 1 160 ? -20.667 4.704 34.710 1.00 89.38 160 ASP A O 1
ATOM 1234 N N . PRO A 1 161 ? -22.243 4.179 36.224 1.00 82.00 161 PRO A N 1
ATOM 1235 C CA . PRO A 1 161 ? -23.347 4.184 35.265 1.00 82.00 161 PRO A CA 1
ATOM 1236 C C . PRO A 1 161 ? -23.443 5.507 34.491 1.00 82.00 161 PRO A C 1
ATOM 1238 O O . PRO A 1 161 ? -23.361 6.584 35.082 1.00 82.00 161 PRO A O 1
ATOM 1241 N N . LEU A 1 162 ? -23.649 5.439 33.171 1.00 73.12 162 LEU A N 1
ATOM 1242 C CA . LEU A 1 162 ? -23.831 6.642 32.338 1.00 73.12 162 LEU A CA 1
ATOM 1243 C C . LEU A 1 162 ? -25.160 7.361 32.605 1.00 73.12 162 LEU A C 1
ATOM 1245 O O . LEU A 1 162 ? -25.284 8.562 32.364 1.00 73.12 162 LEU A O 1
ATOM 1249 N N . THR A 1 163 ? -26.158 6.627 33.084 1.00 72.75 163 THR A N 1
ATOM 1250 C CA . THR A 1 163 ? -27.491 7.127 33.421 1.00 72.75 163 THR A CA 1
ATOM 1251 C C . THR A 1 163 ? -27.805 6.835 34.881 1.00 72.75 163 THR A C 1
ATOM 1253 O O . THR A 1 163 ? -27.246 5.908 35.465 1.00 72.75 163 THR A O 1
ATOM 1256 N N . MET A 1 164 ? -28.713 7.617 35.480 1.00 73.94 164 MET A N 1
ATOM 1257 C CA . MET A 1 164 ? -29.254 7.265 36.795 1.00 73.94 164 MET A CA 1
ATOM 1258 C C . MET A 1 164 ? -29.939 5.899 36.690 1.00 73.94 164 MET A C 1
ATOM 1260 O O . MET A 1 164 ? -30.822 5.767 35.838 1.00 73.94 164 MET A O 1
ATOM 1264 N N . PRO A 1 165 ? -29.545 4.916 37.511 1.00 79.62 165 PRO A N 1
ATOM 1265 C CA . PRO A 1 165 ? -30.101 3.575 37.416 1.00 79.62 165 PRO A CA 1
ATOM 1266 C C . PRO A 1 165 ? -31.590 3.548 37.749 1.00 79.62 165 PRO A C 1
ATOM 1268 O O . PRO A 1 165 ? -32.052 4.310 38.603 1.00 79.62 165 PRO A O 1
ATOM 1271 N N . ASP A 1 166 ? -32.329 2.650 37.110 1.00 75.44 166 ASP A N 1
ATOM 1272 C CA . ASP A 1 166 ? -33.748 2.416 37.380 1.00 75.44 166 ASP A CA 1
ATOM 1273 C C . ASP A 1 166 ? -33.998 1.052 38.064 1.00 75.44 166 ASP A C 1
ATOM 1275 O O . ASP A 1 166 ? -33.079 0.356 38.511 1.00 75.44 166 ASP A O 1
ATOM 1279 N N . GLU A 1 167 ? -35.271 0.665 38.208 1.00 77.38 167 GLU A N 1
ATOM 1280 C CA . GLU A 1 167 ? -35.639 -0.629 38.797 1.00 77.38 167 GLU A CA 1
ATOM 1281 C C . GLU A 1 167 ? -35.122 -1.816 37.969 1.00 77.38 167 GLU A C 1
ATOM 1283 O O . GLU A 1 167 ? -34.796 -2.865 38.530 1.00 77.38 167 GLU A O 1
ATOM 1288 N N . TYR A 1 168 ? -35.034 -1.672 36.644 1.00 76.38 168 TYR A N 1
ATOM 1289 C CA . TYR A 1 168 ? -34.515 -2.718 35.773 1.00 76.38 168 TYR A CA 1
ATOM 1290 C C . TYR A 1 168 ? -33.023 -2.940 36.035 1.00 76.38 168 TYR A C 1
ATOM 1292 O O . TYR A 1 168 ? -32.630 -4.079 36.302 1.00 76.38 168 TYR A O 1
ATOM 1300 N N . ASP A 1 169 ? -32.227 -1.868 36.055 1.00 77.38 169 ASP A N 1
ATOM 1301 C CA . ASP A 1 169 ? -30.787 -1.939 36.331 1.00 77.38 169 ASP A CA 1
ATOM 1302 C C . ASP A 1 169 ? -30.524 -2.606 37.685 1.00 77.38 169 ASP A C 1
ATOM 1304 O O . ASP A 1 169 ? -29.743 -3.557 37.795 1.00 77.38 169 ASP A O 1
ATOM 1308 N N . LYS A 1 170 ? -31.262 -2.179 38.718 1.00 85.56 170 LYS A N 1
ATOM 1309 C CA . LYS A 1 170 ? -31.155 -2.766 40.054 1.00 85.56 170 LYS A CA 1
ATOM 1310 C C . LYS A 1 170 ? -31.475 -4.265 40.053 1.00 85.56 170 LYS A C 1
ATOM 1312 O O . LYS A 1 170 ? -30.742 -5.042 40.667 1.00 85.56 170 LYS A O 1
ATOM 1317 N N . ARG A 1 171 ? -32.552 -4.694 39.382 1.00 83.50 171 ARG A N 1
ATOM 1318 C CA . ARG A 1 171 ? -32.914 -6.122 39.294 1.00 83.50 171 ARG A CA 1
ATOM 1319 C C . ARG A 1 171 ? -31.847 -6.933 38.561 1.00 83.50 171 ARG A C 1
ATOM 1321 O O . ARG A 1 171 ? -31.491 -8.011 39.040 1.00 83.50 171 ARG A O 1
ATOM 1328 N N . ALA A 1 172 ? -31.300 -6.405 37.465 1.00 79.88 172 ALA A N 1
ATOM 1329 C CA . ALA A 1 172 ? -30.228 -7.051 36.713 1.00 79.88 172 ALA A CA 1
ATOM 1330 C C . ALA A 1 172 ? -28.963 -7.234 37.576 1.00 79.88 172 ALA A C 1
ATOM 1332 O O . ALA A 1 172 ? -28.362 -8.312 37.595 1.00 79.88 172 ALA A O 1
ATOM 1333 N N . TRP A 1 173 ? -28.593 -6.224 38.369 1.00 91.50 173 TRP A N 1
ATOM 1334 C CA . TRP A 1 173 ? -27.454 -6.294 39.292 1.00 91.50 173 TRP A CA 1
ATOM 1335 C C . TRP A 1 173 ? -27.677 -7.234 40.475 1.00 91.50 173 TRP A C 1
ATOM 1337 O O . TRP A 1 173 ? -26.763 -7.978 40.852 1.00 91.50 173 TRP A O 1
ATOM 1347 N N . ASP A 1 174 ? -28.885 -7.251 41.040 1.00 90.00 174 ASP A N 1
ATOM 1348 C CA . ASP A 1 174 ? -29.264 -8.195 42.092 1.00 90.00 174 ASP A CA 1
ATOM 1349 C C . ASP A 1 174 ? -29.202 -9.640 41.567 1.00 90.00 174 ASP A C 1
ATOM 1351 O O . ASP A 1 174 ? -28.642 -10.520 42.231 1.00 90.00 174 ASP A O 1
ATOM 1355 N N . ARG A 1 175 ? -29.698 -9.893 40.345 1.00 84.62 175 ARG A N 1
ATOM 1356 C CA . ARG A 1 175 ? -29.616 -11.214 39.705 1.00 84.62 175 ARG A CA 1
ATOM 1357 C C . ARG A 1 175 ? -28.175 -11.613 39.405 1.00 84.62 175 ARG A C 1
ATOM 1359 O O . ARG A 1 175 ? -27.790 -12.735 39.735 1.00 84.62 175 ARG A O 1
ATOM 1366 N N . TRP A 1 176 ? -27.356 -10.721 38.848 1.00 88.44 176 TRP A N 1
ATOM 1367 C CA . TRP A 1 176 ? -25.927 -10.987 38.650 1.00 88.44 176 TRP A CA 1
ATOM 1368 C C . TRP A 1 176 ? -25.235 -11.352 39.970 1.00 88.44 176 TRP A C 1
ATOM 1370 O O . TRP A 1 176 ? -24.525 -12.354 40.053 1.00 88.44 176 TRP A O 1
ATOM 1380 N N . SER A 1 177 ? -25.522 -10.607 41.037 1.00 88.50 177 SER A N 1
ATOM 1381 C CA . SER A 1 177 ? -24.975 -10.859 42.374 1.00 88.50 177 SER A CA 1
ATOM 1382 C C . SER A 1 177 ? -25.397 -12.211 42.961 1.00 88.50 177 SER A C 1
ATOM 1384 O O . SER A 1 177 ? -24.683 -12.762 43.803 1.00 88.50 177 SER A O 1
ATOM 1386 N N . LEU A 1 178 ? -26.546 -12.754 42.550 1.00 86.75 178 LEU A N 1
ATOM 1387 C CA . LEU A 1 178 ? -26.982 -14.111 42.889 1.00 86.75 178 LEU A CA 1
ATOM 1388 C C . LEU A 1 178 ? -26.263 -15.165 42.035 1.00 86.75 178 LEU A C 1
ATOM 1390 O O . LEU A 1 178 ? -25.841 -16.194 42.567 1.00 86.75 178 LEU A O 1
ATOM 1394 N N . ILE A 1 179 ? -26.078 -14.910 40.736 1.00 84.06 179 ILE A N 1
ATOM 1395 C CA . ILE A 1 179 ? -25.377 -15.810 39.803 1.00 84.06 179 ILE A CA 1
ATOM 1396 C C . ILE A 1 179 ? -23.909 -15.972 40.207 1.00 84.06 179 ILE A C 1
ATOM 1398 O O . ILE A 1 179 ? -23.446 -17.098 40.371 1.00 84.06 179 ILE A O 1
ATOM 1402 N N . MET A 1 180 ? -23.218 -14.865 40.484 1.00 84.44 180 MET A N 1
ATOM 1403 C CA . MET A 1 180 ? -21.843 -14.845 41.003 1.00 84.44 180 MET A CA 1
ATOM 1404 C C . MET A 1 180 ? -21.661 -15.703 42.259 1.00 84.44 180 MET A C 1
ATOM 1406 O O . MET A 1 180 ? -20.614 -16.310 42.454 1.00 84.44 180 MET A O 1
ATOM 1410 N N . ARG A 1 181 ? -22.678 -15.766 43.129 1.00 83.81 181 ARG A N 1
ATOM 1411 C CA . ARG A 1 181 ? -22.630 -16.563 44.367 1.00 83.81 181 ARG A CA 1
ATOM 1412 C C . ARG A 1 181 ? -22.978 -18.036 44.171 1.00 83.81 181 ARG A C 1
ATOM 1414 O O . ARG A 1 181 ? -22.690 -18.836 45.055 1.00 83.81 181 ARG A O 1
ATOM 1421 N N . SER A 1 182 ? -23.658 -18.381 43.081 1.00 79.94 182 SER A N 1
ATOM 1422 C CA . SER A 1 182 ? -24.237 -19.713 42.865 1.00 79.94 182 SER A CA 1
ATOM 1423 C C . SER A 1 182 ? -23.570 -20.509 41.743 1.00 79.94 182 SER A C 1
ATOM 1425 O O . SER A 1 182 ? -23.823 -21.708 41.636 1.00 79.94 182 SER A O 1
ATOM 1427 N N . SER A 1 183 ? -22.716 -19.882 40.928 1.00 76.50 183 SER A N 1
ATOM 1428 C CA . SER A 1 183 ? -22.072 -20.509 39.774 1.00 76.50 183 SER A CA 1
ATOM 1429 C C . SER A 1 183 ? -20.590 -20.160 39.679 1.00 76.50 183 SER A C 1
ATOM 1431 O O . SER A 1 183 ? -20.227 -19.002 39.491 1.00 76.50 183 SER A O 1
ATOM 1433 N N . ASP A 1 184 ? -19.743 -21.190 39.648 1.00 72.81 184 ASP A N 1
ATOM 1434 C CA . ASP A 1 184 ? -18.304 -21.063 39.365 1.00 72.81 184 ASP A CA 1
ATOM 1435 C C . ASP A 1 184 ? -18.008 -20.714 37.888 1.00 72.81 184 ASP A C 1
ATOM 1437 O O . ASP A 1 184 ? -16.852 -20.578 37.494 1.00 72.81 184 ASP A O 1
ATOM 1441 N N . LYS A 1 185 ? -19.045 -20.614 37.043 1.00 74.50 185 LYS A N 1
ATOM 1442 C CA . LYS A 1 185 ? -18.961 -20.271 35.610 1.00 74.50 185 LYS A CA 1
ATOM 1443 C C . LYS A 1 185 ? -19.663 -18.953 35.277 1.00 74.50 185 LYS A C 1
ATOM 1445 O O . LYS A 1 185 ? -20.112 -18.772 34.144 1.00 74.50 185 LYS A O 1
ATOM 1450 N N . ALA A 1 186 ? -19.861 -18.092 36.272 1.00 82.12 186 ALA A N 1
ATOM 1451 C CA . ALA A 1 186 ? -20.400 -16.761 36.050 1.00 82.12 186 ALA A CA 1
ATOM 1452 C C . ALA A 1 186 ? -19.397 -15.945 35.221 1.00 82.12 186 ALA A C 1
ATOM 1454 O O . ALA A 1 186 ? -18.265 -15.731 35.653 1.00 82.12 186 ALA A O 1
ATOM 1455 N N . GLU A 1 187 ? -19.800 -15.511 34.030 1.00 82.56 187 GLU A N 1
ATOM 1456 C CA . GLU A 1 187 ? -18.976 -14.695 33.142 1.00 82.56 187 GLU A CA 1
ATOM 1457 C C . GLU A 1 187 ? -19.782 -13.515 32.607 1.00 82.56 187 GLU A C 1
ATOM 1459 O O . GLU A 1 187 ? -20.932 -13.653 32.178 1.00 82.56 187 GLU A O 1
ATOM 1464 N N . VAL A 1 188 ? -19.133 -12.354 32.564 1.00 81.50 188 VAL A N 1
ATOM 1465 C CA . VAL A 1 188 ? -19.601 -11.215 31.782 1.00 81.50 188 VAL A CA 1
ATOM 1466 C C . VAL A 1 188 ? -18.737 -11.017 30.546 1.00 81.50 188 VAL A C 1
ATOM 1468 O O . VAL A 1 188 ? -17.536 -11.311 30.541 1.00 81.50 188 VAL A O 1
ATOM 1471 N N . VAL A 1 189 ? -19.350 -10.466 29.501 1.00 78.69 189 VAL A N 1
ATOM 1472 C CA . VAL A 1 189 ? -18.625 -9.834 28.400 1.00 78.69 189 VAL A CA 1
ATOM 1473 C C . VAL A 1 189 ? -18.674 -8.335 28.588 1.00 78.69 189 VAL A C 1
ATOM 1475 O O . VAL A 1 189 ? -19.744 -7.752 28.737 1.00 78.69 189 VAL A O 1
ATOM 1478 N N . VAL A 1 190 ? -17.499 -7.727 28.547 1.00 77.81 190 VAL A N 1
ATOM 1479 C CA . VAL A 1 190 ? -17.319 -6.282 28.577 1.00 77.81 190 VAL A CA 1
ATOM 1480 C C . VAL A 1 190 ? -16.946 -5.843 27.176 1.00 77.81 190 VAL A C 1
ATOM 1482 O O . VAL A 1 190 ? -15.970 -6.356 26.633 1.00 77.81 190 VAL A O 1
ATOM 1485 N N . PHE A 1 191 ? -17.690 -4.907 26.606 1.00 71.25 191 PHE A N 1
ATOM 1486 C CA . PHE A 1 191 ? -17.351 -4.243 25.352 1.00 71.25 191 PHE A CA 1
ATOM 1487 C C . PHE A 1 191 ? -16.964 -2.798 25.645 1.00 71.25 191 PHE A C 1
ATOM 1489 O O . PHE A 1 191 ? -17.709 -2.106 26.330 1.00 71.25 191 PHE A O 1
ATOM 1496 N N . GLU A 1 192 ? -15.825 -2.346 25.125 1.00 70.75 192 GLU A N 1
ATOM 1497 C CA . GLU A 1 192 ? -15.475 -0.921 25.121 1.00 70.75 192 GLU A CA 1
ATOM 1498 C C . GLU A 1 192 ? -16.164 -0.224 23.944 1.00 70.75 192 GLU A C 1
ATOM 1500 O O . GLU A 1 192 ? -15.982 -0.621 22.791 1.00 70.75 1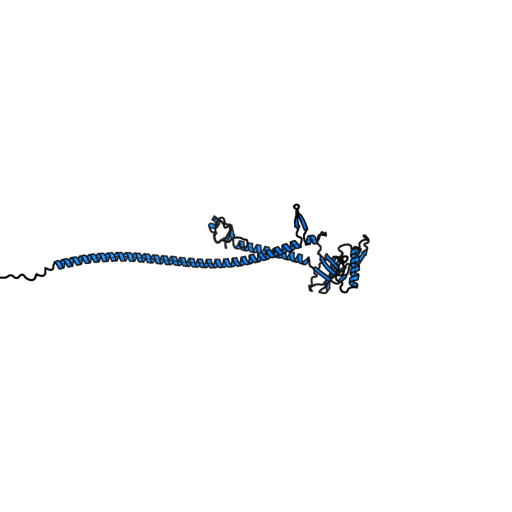92 GLU A O 1
ATOM 1505 N N . ASP A 1 193 ? -16.933 0.818 24.249 1.00 60.97 193 ASP A N 1
ATOM 1506 C CA . ASP A 1 193 ? -17.413 1.824 23.304 1.00 60.97 193 ASP A CA 1
ATOM 1507 C C . ASP A 1 193 ? -16.730 3.152 23.673 1.00 60.97 193 ASP A C 1
ATOM 1509 O O . ASP A 1 193 ? -16.621 3.502 24.842 1.00 60.97 193 ASP A O 1
ATOM 1513 N N . LEU A 1 194 ? -16.161 3.891 22.725 1.00 47.75 194 LEU A N 1
ATOM 1514 C CA . LEU A 1 194 ? -15.477 5.146 23.076 1.00 47.75 194 LEU A CA 1
ATOM 1515 C C . LEU A 1 194 ? -16.465 6.318 23.017 1.00 47.75 194 LEU A C 1
ATOM 1517 O O . LEU A 1 194 ? -17.262 6.385 22.080 1.00 47.75 194 LEU A O 1
ATOM 1521 N N . PRO A 1 195 ? -16.382 7.296 23.944 1.00 38.66 195 PRO A N 1
ATOM 1522 C CA . PRO A 1 195 ? -17.288 8.435 23.969 1.00 38.66 195 PRO A CA 1
ATOM 1523 C C . PRO A 1 195 ? -17.103 9.281 22.707 1.00 38.66 195 PRO A C 1
ATOM 1525 O O . PRO A 1 195 ? -16.084 9.947 22.501 1.00 38.66 195 PRO A O 1
ATOM 1528 N N . GLY A 1 196 ? -18.126 9.301 21.860 1.00 33.25 196 GLY A N 1
ATOM 1529 C CA . GLY A 1 196 ? -18.283 10.346 20.864 1.00 33.25 196 GLY A CA 1
ATOM 1530 C C . GLY A 1 196 ? -18.788 11.607 21.552 1.00 33.25 196 GLY A C 1
ATOM 1531 O O . GLY A 1 196 ? -19.942 11.668 21.969 1.00 33.25 196 GLY A O 1
ATOM 1532 N N . ALA A 1 197 ? -17.935 12.627 21.658 1.00 33.47 197 ALA A N 1
ATOM 1533 C CA . ALA A 1 197 ? -18.350 13.974 22.015 1.00 33.47 197 ALA A CA 1
ATOM 1534 C C . ALA A 1 197 ? -19.567 14.394 21.166 1.00 33.47 197 ALA A C 1
ATOM 1536 O O . ALA A 1 197 ? -19.451 14.609 19.963 1.00 33.47 197 ALA A O 1
ATOM 1537 N N . GLY A 1 198 ? -20.721 14.520 21.825 1.00 35.38 198 GLY A N 1
ATOM 1538 C CA . GLY A 1 198 ? -21.956 15.054 21.260 1.00 35.38 198 GLY A CA 1
ATOM 1539 C C . GLY A 1 198 ? -22.778 14.052 20.442 1.00 35.38 198 GLY A C 1
ATOM 1540 O O . GLY A 1 198 ? -22.432 13.722 19.317 1.00 35.38 198 GLY A O 1
ATOM 1541 N N . GLN A 1 199 ? -23.956 13.715 20.978 1.00 34.88 199 GLN A N 1
ATOM 1542 C CA . GLN A 1 199 ? -25.089 13.018 20.340 1.00 34.88 199 GLN A CA 1
ATOM 1543 C C . GLN A 1 199 ? -25.086 11.481 20.383 1.00 34.88 199 GLN A C 1
ATOM 1545 O O . GLN A 1 199 ? -24.806 10.792 19.398 1.00 34.88 199 GLN A O 1
ATOM 1550 N N . GLN A 1 200 ? -25.609 10.949 21.490 1.00 36.62 200 GLN A N 1
ATOM 1551 C CA . GLN A 1 200 ? -26.354 9.689 21.467 1.00 36.62 200 GLN A CA 1
ATOM 1552 C C . GLN A 1 200 ? -27.670 9.861 20.680 1.00 36.62 200 GLN A C 1
ATOM 1554 O O . GLN A 1 200 ? -28.423 10.802 20.931 1.00 36.62 200 GLN A O 1
ATOM 1559 N N . SER A 1 201 ? -27.965 8.950 19.745 1.00 32.25 201 SER A N 1
ATOM 1560 C CA . SER A 1 201 ? -29.329 8.582 19.305 1.00 32.25 201 SER A CA 1
ATOM 1561 C C . SER A 1 201 ? -29.275 7.344 18.380 1.00 32.25 201 SER A C 1
ATOM 1563 O O . SER A 1 201 ? -28.196 7.049 17.861 1.00 32.25 201 SER A O 1
ATOM 1565 N N . PRO A 1 202 ? -30.385 6.609 18.158 1.00 36.84 202 PRO A N 1
ATOM 1566 C CA . PRO A 1 202 ? -30.569 5.148 18.212 1.00 36.84 202 PRO A CA 1
ATOM 1567 C C . PRO A 1 202 ? -30.137 4.422 16.918 1.00 36.84 202 PRO A C 1
ATOM 1569 O O . PRO A 1 202 ? -30.740 3.450 16.472 1.00 36.84 202 PRO A O 1
ATOM 1572 N N . ASP A 1 203 ? -29.079 4.922 16.295 1.00 43.25 203 ASP A N 1
ATOM 1573 C CA . ASP A 1 203 ? -28.721 4.684 14.903 1.00 43.25 203 ASP A CA 1
ATOM 1574 C C . ASP A 1 203 ? -27.387 3.930 14.788 1.00 43.25 203 ASP A C 1
ATOM 1576 O O . ASP A 1 203 ? -26.681 4.055 13.799 1.00 43.25 203 ASP A O 1
ATOM 1580 N N . ALA A 1 204 ? -26.973 3.176 15.812 1.00 42.50 204 ALA A N 1
ATOM 1581 C CA . ALA A 1 204 ? -25.674 2.496 15.811 1.00 42.50 204 ALA A CA 1
ATOM 1582 C C . ALA A 1 204 ? -25.584 1.437 14.698 1.00 42.50 204 ALA A C 1
ATOM 1584 O O . ALA A 1 204 ? -24.592 1.401 13.979 1.00 42.50 204 ALA A O 1
ATOM 1585 N N . LEU A 1 205 ? -26.643 0.642 14.488 1.00 40.09 205 LEU A N 1
ATOM 1586 C CA . LEU A 1 205 ? -26.753 -0.355 13.408 1.00 40.09 205 LEU A CA 1
ATOM 1587 C C . LEU A 1 205 ? -26.880 0.283 12.016 1.00 40.09 205 LEU A C 1
ATOM 1589 O O . LEU A 1 205 ? -26.308 -0.224 11.052 1.00 40.09 205 LEU A O 1
ATOM 1593 N N . THR A 1 206 ? -27.579 1.409 11.919 1.00 43.56 206 THR A N 1
ATOM 1594 C CA . THR A 1 206 ? -27.746 2.198 10.693 1.00 43.56 206 THR A CA 1
ATOM 1595 C C . THR A 1 206 ? -26.465 2.948 10.317 1.00 43.56 206 THR A C 1
ATOM 1597 O O . THR A 1 206 ? -26.084 2.970 9.153 1.00 43.56 206 THR A O 1
ATOM 1600 N N . ARG A 1 207 ? -25.714 3.474 11.292 1.00 42.59 207 ARG A N 1
ATOM 1601 C CA . ARG A 1 207 ? -24.347 3.983 11.097 1.00 42.59 207 ARG A CA 1
ATOM 1602 C C . ARG A 1 207 ? -23.385 2.846 10.751 1.00 42.59 207 ARG A C 1
ATOM 1604 O O . ARG A 1 207 ? -22.464 3.057 9.969 1.00 42.59 207 ARG A O 1
ATOM 1611 N N . LEU A 1 208 ? -23.601 1.634 11.273 1.00 40.97 208 LEU A N 1
ATOM 1612 C CA . LEU A 1 208 ? -22.796 0.447 10.964 1.00 40.97 208 LEU A CA 1
ATOM 1613 C C . LEU A 1 208 ? -22.984 -0.031 9.518 1.00 40.97 208 LEU A C 1
ATOM 1615 O O . LEU A 1 208 ? -21.998 -0.268 8.823 1.00 40.97 208 LEU A O 1
ATOM 1619 N N . ARG A 1 209 ? -24.242 -0.197 9.085 1.00 42.66 209 ARG A N 1
ATOM 1620 C CA . ARG A 1 209 ? -24.627 -0.865 7.828 1.00 42.66 209 ARG A CA 1
ATOM 1621 C C . ARG A 1 209 ? -25.031 0.095 6.711 1.00 42.66 209 ARG A C 1
ATOM 1623 O O . ARG A 1 209 ? -24.910 -0.260 5.541 1.00 42.66 209 ARG A O 1
ATOM 1630 N N . GLY A 1 210 ? -25.449 1.306 7.055 1.00 46.12 210 GLY A N 1
ATOM 1631 C CA . GLY A 1 210 ? -25.994 2.298 6.136 1.00 46.12 210 GLY A CA 1
ATOM 1632 C C . GLY A 1 210 ? -27.517 2.372 6.166 1.00 46.12 210 GLY A C 1
ATOM 1633 O O . GLY A 1 210 ? -28.182 1.497 6.723 1.00 46.12 210 GLY A O 1
ATOM 1634 N N . ILE A 1 211 ? -28.062 3.413 5.534 1.00 43.53 211 ILE A N 1
ATOM 1635 C CA . ILE A 1 211 ? -29.509 3.639 5.382 1.00 43.53 211 ILE A CA 1
ATOM 1636 C C . ILE A 1 211 ? -29.884 3.406 3.924 1.00 43.53 211 ILE A C 1
ATOM 1638 O O . ILE A 1 211 ? -29.217 3.920 3.026 1.00 43.53 211 ILE A O 1
ATOM 1642 N N . GLN A 1 212 ? -30.959 2.665 3.674 1.00 46.03 212 GLN A N 1
ATOM 1643 C CA . GLN A 1 212 ? -31.622 2.668 2.373 1.00 46.03 212 GLN A CA 1
ATOM 1644 C C . GLN A 1 212 ? -32.610 3.834 2.341 1.00 46.03 212 GLN A C 1
ATOM 1646 O O . GLN A 1 212 ? -33.581 3.847 3.092 1.00 46.03 212 GLN A O 1
ATOM 1651 N N . LEU A 1 213 ? -32.334 4.828 1.502 1.00 44.34 213 LEU A N 1
ATOM 1652 C CA . LEU A 1 213 ? -33.212 5.966 1.266 1.00 44.34 213 LEU A CA 1
ATOM 1653 C C . LEU A 1 213 ? -33.923 5.754 -0.067 1.00 44.34 213 LEU A C 1
ATOM 1655 O O . LEU A 1 213 ? -33.270 5.613 -1.097 1.00 44.34 213 LEU A O 1
ATOM 1659 N N . GLU A 1 214 ? -35.252 5.737 -0.074 1.00 37.47 214 GLU A N 1
ATOM 1660 C CA . GLU A 1 214 ? -35.997 5.795 -1.333 1.00 37.47 214 GLU A CA 1
ATOM 1661 C C . GLU A 1 214 ? -35.803 7.178 -1.966 1.00 37.47 214 GLU A C 1
ATOM 1663 O O . GLU A 1 214 ? -36.156 8.212 -1.395 1.00 37.47 214 GLU A O 1
ATOM 1668 N N . SER A 1 215 ? -35.207 7.201 -3.156 1.00 41.72 215 SER A N 1
ATOM 1669 C CA . SER A 1 215 ? -35.159 8.387 -4.001 1.00 41.72 215 SER A CA 1
ATOM 1670 C C . SER A 1 215 ? -36.579 8.732 -4.467 1.00 41.72 215 SER A C 1
ATOM 1672 O O . SER A 1 215 ? -37.374 7.819 -4.701 1.00 41.72 215 SER A O 1
ATOM 1674 N N . PRO A 1 216 ? -36.915 10.015 -4.709 1.00 46.53 216 PRO A N 1
ATOM 1675 C CA . PRO A 1 216 ? -38.228 10.426 -5.222 1.00 46.53 216 PRO A CA 1
ATOM 1676 C C . PRO A 1 216 ? -38.671 9.738 -6.531 1.00 46.53 216 PRO A C 1
ATOM 1678 O O . PRO A 1 216 ? -39.830 9.859 -6.917 1.00 46.53 216 PRO A O 1
ATOM 1681 N N . GLY A 1 217 ? -37.763 9.037 -7.224 1.00 52.94 217 GLY A N 1
ATOM 1682 C CA . GLY A 1 217 ? -38.037 8.218 -8.410 1.00 52.94 217 GLY A CA 1
ATOM 1683 C C . GLY A 1 217 ? -38.304 6.726 -8.153 1.00 52.94 217 GLY A C 1
ATOM 1684 O O . GLY A 1 217 ? -38.467 5.990 -9.120 1.00 52.94 217 GLY A O 1
ATOM 1685 N N . GLY A 1 218 ? -38.338 6.268 -6.897 1.00 39.59 218 GLY A N 1
ATOM 1686 C CA . GLY A 1 218 ? -38.541 4.858 -6.527 1.00 39.59 218 GLY A CA 1
ATOM 1687 C C . GLY A 1 218 ? -37.266 4.005 -6.471 1.00 39.59 218 GLY A C 1
ATOM 1688 O O . GLY A 1 218 ? -37.336 2.838 -6.095 1.00 39.59 218 GLY A O 1
ATOM 1689 N N . ASP A 1 219 ? -36.102 4.574 -6.799 1.00 36.69 219 ASP A N 1
ATOM 1690 C CA . ASP A 1 219 ? -34.809 3.893 -6.676 1.00 36.69 219 ASP A CA 1
ATOM 1691 C C . ASP A 1 219 ? -34.266 3.987 -5.243 1.00 36.69 219 ASP A C 1
ATOM 1693 O O . ASP A 1 219 ? -34.168 5.071 -4.665 1.00 36.69 219 ASP A O 1
ATOM 1697 N N . LEU A 1 220 ? -33.870 2.851 -4.669 1.00 39.91 220 LEU A N 1
ATOM 1698 C CA . LEU A 1 220 ? -33.232 2.777 -3.352 1.00 39.91 220 LEU A CA 1
ATOM 1699 C C . LEU A 1 220 ? -31.776 3.266 -3.435 1.00 39.91 220 LEU A C 1
ATOM 1701 O O . LEU A 1 220 ? -30.917 2.606 -4.016 1.00 39.91 220 LEU A O 1
ATOM 1705 N N . VAL A 1 221 ? -31.483 4.407 -2.814 1.00 40.34 221 VAL A N 1
ATOM 1706 C CA . VAL A 1 221 ? -30.133 4.950 -2.629 1.00 40.34 221 VAL A CA 1
ATOM 1707 C C . VAL A 1 221 ? -29.612 4.501 -1.265 1.00 40.34 221 VAL A C 1
ATOM 1709 O O . VAL A 1 221 ? -30.079 4.949 -0.221 1.00 40.34 221 VAL A O 1
ATOM 1712 N N . THR A 1 222 ? -28.626 3.605 -1.252 1.00 44.91 222 THR A N 1
ATOM 1713 C CA . THR A 1 222 ? -27.906 3.227 -0.026 1.00 44.91 222 THR A CA 1
ATOM 1714 C C . THR A 1 222 ? -26.887 4.299 0.354 1.00 44.91 222 THR A C 1
ATOM 1716 O O . THR A 1 222 ? -25.859 4.432 -0.309 1.00 44.91 222 THR A O 1
ATOM 1719 N N . ALA A 1 223 ? -27.122 5.016 1.453 1.00 48.06 223 ALA A N 1
ATOM 1720 C CA . ALA A 1 223 ? -26.070 5.742 2.155 1.00 48.06 223 ALA A CA 1
ATOM 1721 C C . ALA A 1 223 ? -25.208 4.706 2.889 1.00 48.06 223 ALA A C 1
ATOM 1723 O O . ALA A 1 223 ? -25.673 4.100 3.852 1.00 48.06 223 ALA A O 1
ATOM 1724 N N . GLN A 1 224 ? -23.998 4.431 2.391 1.00 46.94 224 GLN A N 1
ATOM 1725 C CA . GLN A 1 224 ? -23.120 3.403 2.956 1.00 46.94 224 GLN A CA 1
ATOM 1726 C C . GLN A 1 224 ? -22.766 3.724 4.416 1.00 46.94 224 GLN A C 1
ATOM 1728 O O . GLN A 1 224 ? -22.267 4.805 4.718 1.00 46.94 224 GLN A O 1
ATOM 1733 N N . GLY A 1 225 ? -23.019 2.780 5.326 1.00 45.00 225 GLY A N 1
ATOM 1734 C CA . GLY A 1 225 ? -22.537 2.870 6.705 1.00 45.00 225 GLY A CA 1
ATOM 1735 C C . GLY A 1 225 ? -21.037 2.594 6.797 1.00 45.00 225 GLY A C 1
ATOM 1736 O O . GLY A 1 225 ? -20.365 2.352 5.795 1.00 45.00 225 GLY A O 1
ATOM 1737 N N . ILE A 1 226 ? -20.507 2.555 8.015 1.00 47.38 226 ILE A N 1
ATOM 1738 C CA . ILE A 1 226 ? -19.084 2.331 8.309 1.00 47.38 226 ILE A CA 1
ATOM 1739 C C . ILE A 1 226 ? -18.562 1.005 7.712 1.00 47.38 226 ILE A C 1
ATOM 1741 O O . ILE A 1 226 ? -17.398 0.927 7.331 1.00 47.38 226 ILE A O 1
ATOM 1745 N N . GLU A 1 227 ? -19.388 -0.042 7.572 1.00 48.66 227 GLU A N 1
ATOM 1746 C CA . GLU A 1 227 ? -18.998 -1.278 6.864 1.00 48.66 227 GLU A CA 1
ATOM 1747 C C . GLU A 1 227 ? -18.857 -1.100 5.349 1.00 48.66 227 GLU A C 1
ATOM 1749 O O . GLU A 1 227 ? -17.976 -1.717 4.744 1.00 48.66 227 GLU A O 1
ATOM 1754 N N . GLY A 1 228 ? -19.691 -0.251 4.747 1.00 47.81 228 GLY A N 1
ATOM 1755 C CA . GLY A 1 228 ? -19.565 0.130 3.345 1.00 47.81 228 GLY A CA 1
ATOM 1756 C C . GLY A 1 228 ? -18.296 0.948 3.122 1.00 47.81 228 GLY A C 1
ATOM 1757 O O . GLY A 1 228 ? -17.456 0.532 2.330 1.00 47.81 228 GLY A O 1
ATOM 1758 N N . LEU A 1 229 ? -18.072 1.978 3.948 1.00 49.09 229 LE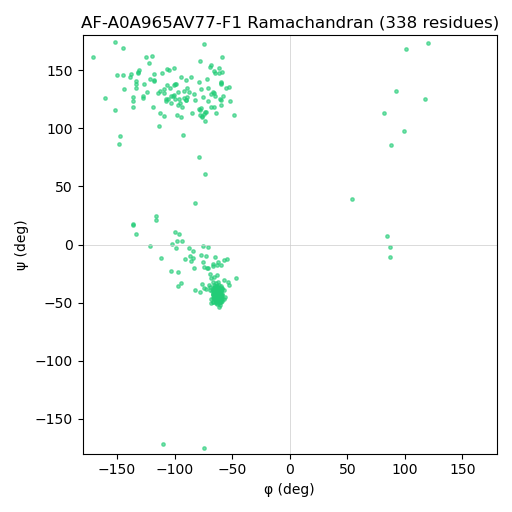U A N 1
ATOM 1759 C CA . LEU A 1 229 ? -16.835 2.768 3.941 1.00 49.09 229 LEU A CA 1
ATOM 1760 C C . LEU A 1 229 ? -15.590 1.895 4.163 1.00 49.09 229 LEU A C 1
ATOM 1762 O O . LEU A 1 229 ? -14.578 2.084 3.502 1.00 49.09 229 LEU A O 1
ATOM 1766 N N . ARG A 1 230 ? -15.650 0.883 5.039 1.00 50.53 230 ARG A N 1
ATOM 1767 C CA . ARG A 1 230 ? -14.552 -0.081 5.224 1.00 50.53 230 ARG A CA 1
ATOM 1768 C C . ARG A 1 230 ? -14.314 -0.924 3.976 1.00 50.53 230 ARG A C 1
ATOM 1770 O O . ARG A 1 230 ? -13.165 -1.132 3.597 1.00 50.53 230 ARG A O 1
ATOM 1777 N N . ARG A 1 231 ? -15.371 -1.468 3.367 1.00 56.56 231 ARG A N 1
ATOM 1778 C CA . ARG A 1 231 ? -15.246 -2.258 2.135 1.00 56.56 231 ARG A CA 1
ATOM 1779 C C . ARG A 1 231 ? -14.685 -1.394 1.007 1.00 56.56 231 ARG A C 1
ATOM 1781 O O . ARG A 1 231 ? -13.821 -1.873 0.284 1.00 56.56 231 ARG A O 1
ATOM 1788 N N . GLU A 1 232 ? -15.139 -0.153 0.891 1.00 57.47 232 GLU A N 1
ATOM 1789 C CA . GLU A 1 232 ? -14.655 0.825 -0.079 1.00 57.47 232 GLU A CA 1
ATOM 1790 C C . GLU A 1 232 ? -13.181 1.158 0.160 1.00 57.47 232 GLU A C 1
ATOM 1792 O O . GLU A 1 232 ? -12.379 0.937 -0.736 1.00 57.47 232 GLU A O 1
ATOM 1797 N N . ILE A 1 233 ? -12.781 1.515 1.385 1.00 61.72 233 ILE A N 1
ATOM 1798 C CA . ILE A 1 233 ? -11.374 1.777 1.734 1.00 61.72 233 ILE A CA 1
ATOM 1799 C C . ILE A 1 233 ? -10.493 0.545 1.484 1.00 61.72 233 ILE A C 1
ATOM 1801 O O . ILE A 1 233 ? -9.385 0.679 0.977 1.00 61.72 233 ILE A O 1
ATOM 1805 N N . LEU A 1 234 ? -10.957 -0.672 1.788 1.00 58.53 234 LEU A N 1
ATOM 1806 C CA . LEU A 1 234 ? -10.200 -1.897 1.493 1.00 58.53 234 LEU A CA 1
ATOM 1807 C C . LEU A 1 234 ? -10.068 -2.150 -0.015 1.00 58.53 234 LEU A C 1
ATOM 1809 O O . LEU A 1 234 ? -9.014 -2.591 -0.476 1.00 58.53 234 LEU A O 1
ATOM 1813 N N . LEU A 1 235 ? -11.121 -1.884 -0.788 1.00 66.88 235 LEU A N 1
ATOM 1814 C CA . LEU A 1 235 ? -11.080 -1.969 -2.247 1.00 66.88 235 LEU A CA 1
ATOM 1815 C C . LEU A 1 235 ? -10.146 -0.908 -2.832 1.00 66.88 235 LEU A C 1
ATOM 1817 O O . LEU A 1 235 ? -9.338 -1.232 -3.701 1.00 66.88 235 LEU A O 1
ATOM 1821 N N . GLU A 1 236 ? -10.196 0.321 -2.326 1.00 64.88 236 GLU A N 1
ATOM 1822 C CA . GLU A 1 236 ? -9.289 1.404 -2.694 1.00 64.88 236 GLU A CA 1
ATOM 1823 C C . GLU A 1 236 ? -7.844 1.047 -2.353 1.00 64.88 236 GLU A C 1
ATOM 1825 O O . GLU A 1 236 ? -6.988 1.140 -3.222 1.00 64.88 236 GLU A O 1
ATOM 1830 N N . MET A 1 237 ? -7.559 0.552 -1.146 1.00 64.44 237 MET A N 1
ATOM 1831 C CA . MET A 1 237 ? -6.213 0.129 -0.743 1.00 64.44 237 MET A CA 1
ATOM 1832 C C . MET A 1 237 ? -5.679 -1.009 -1.614 1.00 64.44 237 MET A C 1
ATOM 1834 O O . MET A 1 237 ? -4.519 -0.969 -2.019 1.00 64.44 237 MET A O 1
ATOM 1838 N N . ASN A 1 238 ? -6.511 -1.998 -1.945 1.00 63.81 238 ASN A N 1
ATOM 1839 C CA . ASN A 1 238 ? -6.123 -3.070 -2.862 1.00 63.81 238 ASN A CA 1
ATOM 1840 C C . ASN A 1 238 ? -5.874 -2.543 -4.281 1.00 63.81 238 ASN A C 1
ATOM 1842 O O . ASN A 1 238 ? -4.925 -2.968 -4.938 1.00 63.81 238 ASN A O 1
ATOM 1846 N N . THR A 1 239 ? -6.692 -1.599 -4.746 1.00 70.25 239 THR A N 1
ATOM 1847 C CA . THR A 1 239 ? -6.530 -0.965 -6.061 1.00 70.25 239 THR A CA 1
ATOM 1848 C C . THR A 1 239 ? -5.258 -0.119 -6.105 1.00 70.25 239 THR A C 1
ATOM 1850 O O . THR A 1 239 ? -4.494 -0.209 -7.060 1.00 70.25 239 THR A O 1
ATOM 1853 N N . ILE A 1 240 ? -4.985 0.652 -5.051 1.00 67.88 240 ILE A N 1
ATOM 1854 C CA . ILE A 1 240 ? -3.774 1.461 -4.897 1.00 67.88 240 ILE A CA 1
ATOM 1855 C C . ILE A 1 240 ? -2.538 0.559 -4.867 1.00 67.88 240 ILE A C 1
ATOM 1857 O O . ILE A 1 240 ? -1.610 0.808 -5.628 1.00 67.88 240 ILE A O 1
ATOM 1861 N N . ALA A 1 241 ? -2.544 -0.518 -4.077 1.00 66.00 241 ALA A N 1
ATOM 1862 C CA . ALA A 1 241 ? -1.434 -1.471 -4.021 1.00 66.00 241 ALA A CA 1
ATOM 1863 C C . ALA A 1 241 ? -1.196 -2.164 -5.374 1.00 66.00 241 ALA A C 1
ATOM 1865 O O . ALA A 1 241 ? -0.056 -2.323 -5.809 1.00 66.00 241 ALA A O 1
ATOM 1866 N N . SER A 1 242 ? -2.269 -2.538 -6.079 1.00 67.00 242 SER A N 1
ATOM 1867 C CA . SER A 1 242 ? -2.167 -3.089 -7.434 1.00 67.00 242 SER A CA 1
ATOM 1868 C C . SER A 1 242 ? -1.591 -2.069 -8.420 1.00 67.00 242 SER A C 1
ATOM 1870 O O . SER A 1 242 ? -0.757 -2.422 -9.253 1.00 67.00 242 SER A O 1
ATOM 1872 N N . ASN A 1 243 ? -2.012 -0.806 -8.334 1.00 68.56 243 ASN A N 1
ATOM 1873 C CA . ASN A 1 243 ? -1.513 0.266 -9.191 1.00 68.56 243 ASN A CA 1
ATOM 1874 C C . ASN A 1 243 ? -0.042 0.585 -8.900 1.00 68.56 243 ASN A C 1
ATOM 1876 O O . ASN A 1 243 ? 0.722 0.794 -9.837 1.00 68.56 243 ASN A O 1
ATOM 1880 N N . GLU A 1 244 ? 0.368 0.585 -7.632 1.00 71.81 244 GLU A N 1
ATOM 1881 C CA . GLU A 1 244 ? 1.761 0.769 -7.218 1.00 71.81 244 GLU A CA 1
ATOM 1882 C C . GLU A 1 244 ? 2.660 -0.316 -7.825 1.00 71.81 244 GLU A C 1
ATOM 1884 O O . GLU A 1 244 ? 3.669 -0.005 -8.459 1.00 71.81 244 GLU A O 1
ATOM 1889 N N . GLU A 1 245 ? 2.244 -1.582 -7.739 1.00 68.38 245 GLU A N 1
ATOM 1890 C CA . GLU A 1 245 ? 2.975 -2.700 -8.335 1.00 68.38 245 GLU A CA 1
ATOM 1891 C C . GLU A 1 245 ? 3.038 -2.596 -9.868 1.00 68.38 245 GLU A C 1
ATOM 1893 O O . GLU A 1 245 ? 4.093 -2.803 -10.469 1.00 68.38 245 GLU A O 1
ATOM 1898 N N . HIS A 1 246 ? 1.940 -2.204 -10.521 1.00 65.56 246 HIS A N 1
ATOM 1899 C CA . HIS A 1 246 ? 1.921 -1.972 -11.968 1.00 65.56 246 HIS A CA 1
ATOM 1900 C C . HIS A 1 246 ? 2.860 -0.829 -12.380 1.00 65.56 246 HIS A C 1
ATOM 1902 O O . HIS A 1 246 ? 3.582 -0.954 -13.373 1.00 65.56 246 HIS A O 1
ATOM 1908 N N . ILE A 1 247 ? 2.887 0.272 -11.622 1.00 70.25 247 ILE A N 1
ATOM 1909 C CA . ILE A 1 247 ? 3.791 1.403 -11.865 1.00 70.25 247 ILE A CA 1
ATOM 1910 C C . ILE A 1 247 ? 5.245 0.965 -11.671 1.00 70.25 247 ILE A C 1
ATOM 1912 O O . ILE A 1 247 ? 6.090 1.291 -12.506 1.00 70.25 247 ILE A O 1
ATOM 1916 N N . ARG A 1 248 ? 5.538 0.186 -10.625 1.00 72.44 248 ARG A N 1
ATOM 1917 C CA . ARG A 1 248 ? 6.875 -0.355 -10.355 1.00 72.44 248 ARG A CA 1
ATOM 1918 C C . ARG A 1 248 ? 7.362 -1.251 -11.492 1.00 72.44 248 ARG A C 1
ATOM 1920 O O . ARG A 1 248 ? 8.462 -1.050 -12.005 1.00 72.44 248 ARG A O 1
ATOM 1927 N N . LEU A 1 249 ? 6.532 -2.193 -11.942 1.00 70.00 249 LEU A N 1
ATOM 1928 C CA . LEU A 1 249 ? 6.854 -3.075 -13.068 1.00 70.00 249 LEU A CA 1
ATOM 1929 C C . LEU A 1 249 ? 7.032 -2.295 -14.377 1.00 70.00 249 LEU A C 1
ATOM 1931 O O . LEU A 1 249 ? 7.956 -2.578 -15.141 1.00 70.00 249 LEU A O 1
ATOM 1935 N N . ALA A 1 250 ? 6.197 -1.282 -14.626 1.00 66.62 250 ALA A N 1
ATOM 1936 C CA . ALA A 1 250 ? 6.342 -0.404 -15.783 1.00 66.62 250 ALA A CA 1
ATOM 1937 C C . ALA A 1 250 ? 7.644 0.416 -15.726 1.00 66.62 250 ALA A C 1
ATOM 1939 O O . ALA A 1 250 ? 8.310 0.592 -16.749 1.00 66.62 250 ALA A O 1
ATOM 1940 N N . LEU A 1 251 ? 8.056 0.882 -14.543 1.00 71.19 251 LEU A N 1
ATOM 1941 C CA . LEU A 1 251 ? 9.331 1.576 -14.347 1.00 71.19 251 LEU A CA 1
ATOM 1942 C C . LEU A 1 251 ? 10.526 0.648 -14.626 1.00 71.19 251 LEU A C 1
ATOM 1944 O O . LEU A 1 251 ? 11.458 1.015 -15.341 1.00 71.19 251 LEU A O 1
ATOM 1948 N N . GLU A 1 252 ? 10.494 -0.587 -14.129 1.00 70.25 252 GLU A N 1
ATOM 1949 C CA . GLU A 1 252 ? 11.538 -1.575 -14.427 1.00 70.25 252 GLU A CA 1
ATOM 1950 C C . GLU A 1 252 ? 11.593 -1.942 -15.919 1.00 70.25 252 GLU A C 1
ATOM 1952 O O . GLU A 1 252 ? 12.673 -2.113 -16.485 1.00 70.25 252 GLU A O 1
ATOM 1957 N N . ALA A 1 253 ? 10.445 -2.065 -16.586 1.00 68.56 253 ALA A N 1
ATOM 1958 C CA . ALA A 1 253 ? 10.399 -2.355 -18.017 1.00 68.56 253 ALA A CA 1
ATOM 1959 C C . ALA A 1 253 ? 10.962 -1.191 -18.848 1.00 68.56 253 ALA A C 1
ATOM 1961 O O . ALA A 1 253 ? 11.800 -1.402 -19.727 1.00 68.56 253 ALA A O 1
ATOM 1962 N N . THR A 1 254 ? 10.556 0.041 -18.532 1.00 68.06 254 THR A N 1
ATOM 1963 C CA . THR A 1 254 ? 11.007 1.248 -19.242 1.00 68.06 254 THR A CA 1
ATOM 1964 C C . THR A 1 254 ? 12.494 1.526 -19.0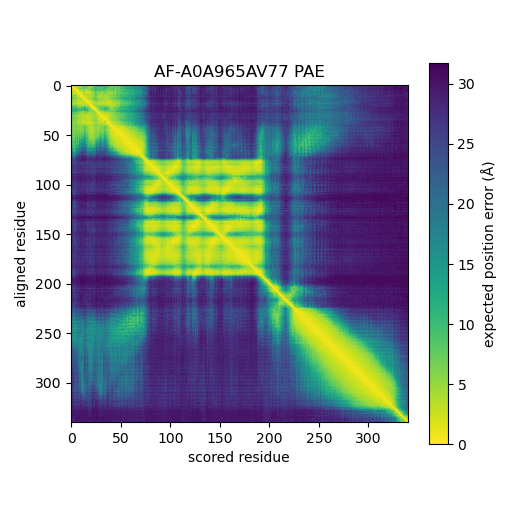40 1.00 68.06 254 THR A C 1
ATOM 1966 O O . THR A 1 254 ? 13.172 1.885 -20.002 1.00 68.06 254 THR A O 1
ATOM 1969 N N . THR A 1 255 ? 13.045 1.286 -17.846 1.00 71.00 255 THR A N 1
ATOM 1970 C CA . THR A 1 255 ? 14.496 1.406 -17.608 1.00 71.00 255 THR A CA 1
ATOM 1971 C C . THR A 1 255 ? 15.289 0.384 -18.426 1.00 71.00 255 THR A C 1
ATOM 1973 O O . THR A 1 255 ? 16.242 0.758 -19.111 1.00 71.00 255 THR A O 1
ATOM 1976 N N . ARG A 1 256 ? 14.851 -0.883 -18.470 1.00 72.44 256 ARG A N 1
ATOM 1977 C CA . ARG A 1 256 ? 15.472 -1.913 -19.328 1.00 72.44 256 ARG A CA 1
ATOM 1978 C C . ARG A 1 256 ? 15.394 -1.559 -20.813 1.00 72.44 256 ARG A C 1
ATOM 1980 O O . ARG A 1 256 ? 16.353 -1.789 -21.552 1.00 72.44 256 ARG A O 1
ATOM 1987 N N . GLU A 1 257 ? 14.269 -1.019 -21.280 1.00 70.31 257 GLU A N 1
ATOM 1988 C CA . GLU A 1 257 ? 14.152 -0.552 -22.663 1.00 70.31 257 GLU A CA 1
ATOM 1989 C C . GLU A 1 257 ? 15.087 0.617 -22.967 1.00 70.31 257 GLU A C 1
ATOM 1991 O O . GLU A 1 257 ? 15.726 0.625 -24.021 1.00 70.31 257 GLU A O 1
ATOM 1996 N N . ALA A 1 258 ? 15.188 1.589 -22.059 1.00 71.56 258 ALA A N 1
ATOM 1997 C CA . ALA A 1 258 ? 16.081 2.730 -22.211 1.00 71.56 258 ALA A CA 1
ATOM 1998 C C . ALA A 1 258 ? 17.545 2.274 -22.327 1.00 71.56 258 ALA A C 1
ATOM 2000 O O . ALA A 1 258 ? 18.262 2.714 -23.229 1.00 71.56 258 ALA A O 1
ATOM 2001 N N . GLU A 1 259 ? 17.973 1.323 -21.494 1.00 76.88 259 GLU A N 1
ATOM 2002 C CA . GLU A 1 259 ? 19.307 0.722 -21.588 1.00 76.88 259 GLU A CA 1
ATOM 2003 C C . GLU A 1 259 ? 19.530 -0.000 -22.924 1.00 76.88 259 GLU A C 1
ATOM 2005 O O . GLU A 1 259 ? 20.553 0.210 -23.581 1.00 76.88 259 GLU A O 1
ATOM 2010 N N . ARG A 1 260 ? 18.557 -0.797 -23.389 1.00 77.50 260 ARG A N 1
ATOM 2011 C CA . ARG A 1 260 ? 18.630 -1.463 -24.703 1.00 77.50 260 ARG A CA 1
ATOM 2012 C C . ARG A 1 260 ? 18.728 -0.465 -25.853 1.00 77.50 260 ARG A C 1
ATOM 2014 O O . ARG A 1 260 ? 19.535 -0.660 -26.765 1.00 77.50 260 ARG A O 1
ATOM 2021 N N . LYS A 1 261 ? 17.941 0.612 -25.820 1.00 75.81 261 LYS A N 1
ATOM 2022 C CA . LYS A 1 261 ? 17.978 1.677 -26.833 1.00 75.81 261 LYS A CA 1
ATOM 2023 C C . LYS A 1 261 ? 19.322 2.402 -26.817 1.00 75.81 261 LYS A C 1
ATOM 2025 O O . LYS A 1 261 ? 19.879 2.635 -27.884 1.00 75.81 261 LYS A O 1
ATOM 2030 N N . LYS A 1 262 ? 19.903 2.659 -25.641 1.00 80.81 262 LYS A N 1
ATOM 2031 C CA . LYS A 1 262 ? 21.253 3.232 -25.506 1.00 80.81 262 LYS A CA 1
ATOM 2032 C C . LYS A 1 262 ? 22.330 2.332 -26.120 1.00 80.81 262 LYS A C 1
ATOM 2034 O O . LYS A 1 262 ? 23.188 2.818 -26.855 1.00 80.81 262 LYS A O 1
ATOM 2039 N N . LEU A 1 263 ? 22.269 1.023 -25.864 1.00 82.56 263 LEU A N 1
ATOM 2040 C CA . LEU A 1 263 ? 23.178 0.049 -26.479 1.00 82.56 263 LEU A CA 1
ATOM 2041 C C . LEU A 1 263 ? 23.016 0.010 -28.004 1.00 82.56 263 LEU A C 1
ATOM 2043 O O . LEU A 1 263 ? 24.009 0.009 -28.727 1.00 82.56 263 LEU A O 1
ATOM 2047 N N . THR A 1 264 ? 21.773 0.040 -28.486 1.00 80.69 264 THR A N 1
ATOM 2048 C CA . THR A 1 264 ? 21.459 0.044 -29.923 1.00 80.69 264 THR A CA 1
ATOM 2049 C C . THR A 1 264 ? 21.962 1.317 -30.600 1.00 80.69 264 THR A C 1
ATOM 2051 O O . THR A 1 264 ? 22.602 1.235 -31.641 1.00 80.69 264 THR A O 1
ATOM 2054 N N . ALA A 1 265 ? 21.748 2.490 -29.996 1.00 76.19 265 ALA A N 1
ATOM 2055 C CA . ALA A 1 265 ? 22.260 3.760 -30.506 1.00 76.19 265 ALA A CA 1
ATOM 2056 C C . ALA A 1 265 ? 23.794 3.751 -30.597 1.00 76.19 265 ALA A C 1
ATOM 2058 O O . ALA A 1 265 ? 24.351 4.111 -31.629 1.00 76.19 265 ALA A O 1
ATOM 2059 N N . SER A 1 266 ? 24.478 3.243 -29.565 1.00 82.12 266 SER A N 1
ATOM 2060 C CA . SER A 1 266 ? 25.938 3.101 -29.590 1.00 82.12 266 SER A CA 1
ATOM 2061 C C . SER A 1 266 ? 26.424 2.139 -30.680 1.00 82.12 266 SER A C 1
ATOM 2063 O O . SER A 1 266 ? 27.462 2.392 -31.291 1.00 82.12 266 SER A O 1
ATOM 2065 N N . ALA A 1 267 ? 25.699 1.046 -30.937 1.00 80.75 267 ALA A N 1
ATOM 2066 C CA . ALA A 1 267 ? 26.009 0.134 -32.035 1.00 80.75 267 ALA A CA 1
ATOM 2067 C C . ALA A 1 267 ? 25.817 0.814 -33.401 1.00 80.75 267 ALA A C 1
ATOM 2069 O O . ALA A 1 267 ? 26.720 0.771 -34.229 1.00 80.75 267 ALA A O 1
ATOM 2070 N N . LEU A 1 268 ? 24.705 1.528 -33.598 1.00 85.44 268 LEU A N 1
ATOM 2071 C CA . LEU A 1 268 ? 24.433 2.266 -34.834 1.00 85.44 268 LEU A CA 1
ATOM 2072 C C . LEU A 1 268 ? 25.453 3.382 -35.096 1.00 85.44 268 LEU A C 1
ATOM 2074 O O . LEU A 1 268 ? 25.819 3.610 -36.245 1.00 85.44 268 LEU A O 1
ATOM 2078 N N . ASP A 1 269 ? 25.948 4.061 -34.059 1.00 85.00 269 ASP A N 1
ATOM 2079 C CA . ASP A 1 269 ? 27.018 5.053 -34.211 1.00 85.00 269 ASP A CA 1
ATOM 2080 C C . ASP A 1 269 ? 28.334 4.412 -34.670 1.00 85.00 269 ASP A C 1
ATOM 2082 O O . ASP A 1 269 ? 29.034 4.978 -35.516 1.00 85.00 269 ASP A O 1
ATOM 2086 N N . LYS A 1 270 ? 28.657 3.215 -34.161 1.00 86.00 270 LYS A N 1
ATOM 2087 C CA . LYS A 1 270 ? 29.813 2.436 -34.629 1.00 86.00 270 LYS A CA 1
ATOM 2088 C C . LYS A 1 270 ? 29.633 1.996 -36.078 1.00 86.00 270 LYS A C 1
ATOM 2090 O O . LYS A 1 270 ? 30.545 2.196 -36.876 1.00 86.00 270 LYS A O 1
ATOM 2095 N N . ASP A 1 271 ? 28.460 1.479 -36.432 1.00 85.31 271 ASP A N 1
ATOM 2096 C CA . ASP A 1 271 ? 28.148 1.068 -37.804 1.00 85.31 271 ASP A CA 1
ATOM 2097 C C . ASP A 1 271 ? 28.225 2.260 -38.765 1.00 85.31 271 ASP A C 1
ATOM 2099 O O . ASP A 1 271 ? 28.819 2.174 -39.838 1.00 85.31 271 ASP A O 1
ATOM 2103 N N . ARG A 1 272 ? 27.705 3.422 -38.354 1.00 85.69 272 ARG A N 1
ATOM 2104 C CA . ARG A 1 272 ? 27.794 4.665 -39.127 1.00 85.69 272 ARG A CA 1
ATOM 2105 C C . ARG A 1 272 ? 29.241 5.111 -39.335 1.00 85.69 272 ARG A C 1
ATOM 2107 O O . ARG A 1 272 ? 29.559 5.631 -40.404 1.00 85.69 272 ARG A O 1
ATOM 2114 N N . ALA A 1 273 ? 30.100 4.962 -38.328 1.00 87.81 273 ALA A N 1
ATOM 2115 C CA . ALA A 1 273 ? 31.522 5.262 -38.459 1.00 87.81 273 ALA A CA 1
ATOM 2116 C C . ALA A 1 273 ? 32.208 4.298 -39.441 1.00 87.81 273 ALA A C 1
ATOM 2118 O O . ALA A 1 273 ? 32.906 4.765 -40.338 1.00 87.81 273 ALA A O 1
ATOM 2119 N N . ALA A 1 274 ? 31.926 2.995 -39.343 1.00 86.25 274 ALA A N 1
ATOM 2120 C CA . ALA A 1 274 ? 32.444 1.989 -40.270 1.00 86.25 274 ALA A CA 1
ATOM 2121 C C . ALA A 1 274 ? 32.000 2.261 -41.718 1.00 86.25 274 ALA A C 1
ATOM 2123 O O . ALA A 1 274 ? 32.817 2.265 -42.630 1.00 86.25 274 ALA A O 1
ATOM 2124 N N . TRP A 1 275 ? 30.728 2.608 -41.937 1.00 89.06 275 TRP A N 1
ATOM 2125 C CA . TRP A 1 275 ? 30.236 2.943 -43.277 1.00 89.06 275 TRP A CA 1
ATOM 2126 C C . TRP A 1 275 ? 30.889 4.195 -43.860 1.00 89.06 275 TRP A C 1
ATOM 2128 O O . TRP A 1 275 ? 31.068 4.282 -45.072 1.00 89.06 275 TRP A O 1
ATOM 2138 N N . ARG A 1 276 ? 31.247 5.181 -43.029 1.00 90.31 276 ARG A N 1
ATOM 2139 C CA . ARG A 1 276 ? 32.010 6.344 -43.506 1.00 90.31 276 ARG A CA 1
ATOM 2140 C C . ARG A 1 276 ? 33.399 5.932 -43.978 1.00 90.31 276 ARG A C 1
ATOM 2142 O O . ARG A 1 276 ? 33.803 6.368 -45.051 1.00 90.31 276 ARG A O 1
ATOM 2149 N N . GLU A 1 277 ? 34.079 5.079 -43.218 1.00 88.44 277 GLU A N 1
ATOM 2150 C CA . GLU A 1 277 ? 35.386 4.538 -43.597 1.00 88.44 277 GLU A CA 1
ATOM 2151 C C . GLU A 1 277 ? 35.301 3.733 -44.904 1.00 88.44 277 GLU A C 1
ATOM 2153 O O . GLU A 1 277 ? 36.095 3.955 -45.818 1.00 88.44 277 GLU A O 1
ATOM 2158 N N . ASP A 1 278 ? 34.278 2.888 -45.056 1.00 86.56 278 ASP A N 1
ATOM 2159 C CA . ASP A 1 278 ? 34.044 2.116 -46.281 1.00 86.56 278 ASP A CA 1
ATOM 2160 C C . ASP A 1 278 ? 33.779 3.015 -47.497 1.00 86.56 278 ASP A C 1
ATOM 2162 O O . ASP A 1 278 ? 34.297 2.767 -48.590 1.00 86.56 278 ASP A O 1
ATOM 2166 N N . VAL A 1 279 ? 32.990 4.082 -47.326 1.00 87.25 279 VAL A N 1
ATOM 2167 C CA . VAL A 1 279 ? 32.719 5.060 -48.390 1.00 87.25 279 VAL A CA 1
ATOM 2168 C C . VAL A 1 279 ? 33.994 5.805 -48.786 1.00 87.25 279 VAL A C 1
ATOM 2170 O O . VAL A 1 279 ? 34.249 5.975 -49.981 1.00 87.25 279 VAL A O 1
ATOM 2173 N N . GLU A 1 280 ? 34.816 6.218 -47.820 1.00 89.38 280 GLU A N 1
ATOM 2174 C CA . GLU A 1 280 ? 36.110 6.851 -48.091 1.00 89.38 280 GLU A CA 1
ATOM 2175 C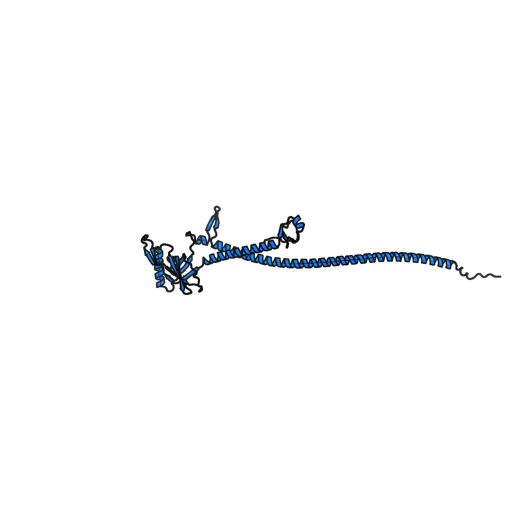 C . GLU A 1 280 ? 37.060 5.893 -48.823 1.00 89.38 280 GLU A C 1
ATOM 2177 O O . GLU A 1 280 ? 37.650 6.263 -49.843 1.00 89.38 280 GLU A O 1
ATOM 2182 N N . PHE A 1 281 ? 37.156 4.642 -48.370 1.00 88.56 281 PHE A N 1
ATOM 2183 C CA . PHE A 1 281 ? 37.965 3.607 -49.009 1.00 88.56 281 PHE A CA 1
ATOM 2184 C C . PHE A 1 281 ? 37.511 3.333 -50.450 1.00 88.56 281 PHE A C 1
ATOM 2186 O O . PHE A 1 281 ? 38.333 3.313 -51.374 1.00 88.56 281 PHE A O 1
ATOM 2193 N N . ALA A 1 282 ? 36.204 3.171 -50.673 1.00 85.56 282 ALA A N 1
ATOM 2194 C CA . ALA A 1 282 ? 35.635 2.972 -52.003 1.00 85.56 282 ALA A CA 1
ATOM 2195 C C . ALA A 1 282 ? 35.889 4.183 -52.917 1.00 85.56 282 ALA A C 1
ATOM 2197 O O . ALA A 1 282 ? 36.231 4.004 -54.090 1.00 85.56 282 ALA A O 1
ATOM 2198 N N . GLY A 1 283 ? 35.794 5.404 -52.380 1.00 89.50 283 GLY A N 1
ATOM 2199 C CA . GLY A 1 283 ? 36.138 6.638 -53.088 1.00 89.50 283 GLY A CA 1
ATOM 2200 C C . GLY A 1 283 ? 37.595 6.654 -53.558 1.00 89.50 283 GLY A C 1
ATOM 2201 O O . GLY A 1 283 ? 37.864 6.878 -54.740 1.00 89.50 283 GLY A O 1
ATOM 2202 N N . GLN A 1 284 ? 38.536 6.318 -52.671 1.00 89.75 284 GLN A N 1
ATOM 2203 C CA . GLN A 1 284 ? 39.962 6.222 -53.009 1.00 89.75 284 GLN A CA 1
ATOM 2204 C C . GLN A 1 284 ? 40.250 5.117 -54.041 1.00 89.75 284 GLN A C 1
ATOM 2206 O O . GLN A 1 284 ? 41.085 5.283 -54.936 1.00 89.75 284 GLN A O 1
ATOM 2211 N N . ALA A 1 285 ? 39.570 3.971 -53.941 1.00 87.94 285 ALA A N 1
ATOM 2212 C CA . ALA A 1 285 ? 39.704 2.881 -54.905 1.00 87.94 285 ALA A CA 1
ATOM 2213 C C . ALA A 1 285 ? 39.189 3.285 -56.297 1.00 87.94 285 ALA A C 1
ATOM 2215 O O . ALA A 1 285 ? 39.853 3.015 -57.305 1.00 87.94 285 ALA A O 1
ATOM 2216 N N . LEU A 1 286 ? 38.047 3.978 -56.357 1.00 91.06 286 LEU A N 1
ATOM 2217 C CA . LEU A 1 286 ? 37.480 4.505 -57.597 1.00 91.06 286 LEU A CA 1
ATOM 2218 C C . LEU A 1 286 ? 38.415 5.526 -58.257 1.00 91.06 286 LEU A C 1
ATOM 2220 O O . LEU A 1 286 ? 38.614 5.480 -59.475 1.00 91.06 286 LEU A O 1
ATOM 2224 N N . GLU A 1 287 ? 39.034 6.410 -57.475 1.00 91.81 287 GLU A N 1
ATOM 2225 C CA . GLU A 1 287 ? 40.012 7.376 -57.981 1.00 91.81 287 GLU A CA 1
ATOM 2226 C C . GLU A 1 287 ? 41.223 6.670 -58.612 1.00 91.81 287 GLU A C 1
ATOM 2228 O O . GLU A 1 287 ? 41.576 6.940 -59.766 1.00 91.81 287 GLU A O 1
ATOM 2233 N N . LYS A 1 288 ? 41.801 5.676 -57.921 1.00 91.31 288 LYS A N 1
ATOM 2234 C CA . LYS A 1 288 ? 42.909 4.858 -58.450 1.00 91.31 288 LYS A CA 1
ATOM 2235 C C . LYS A 1 288 ? 42.532 4.136 -59.745 1.00 91.31 288 LYS A C 1
ATOM 2237 O O . LYS A 1 288 ? 43.321 4.123 -60.694 1.00 91.31 288 LYS A O 1
ATOM 2242 N N . LEU A 1 289 ? 41.337 3.546 -59.812 1.00 91.19 289 LEU A N 1
ATOM 2243 C CA . LEU A 1 289 ? 40.843 2.881 -61.022 1.00 91.19 289 LEU A CA 1
ATOM 2244 C C . LEU A 1 289 ? 40.646 3.867 -62.174 1.00 91.19 289 LEU A C 1
ATOM 2246 O O . LEU A 1 289 ? 40.989 3.552 -63.316 1.00 91.19 289 LEU A O 1
ATOM 2250 N N . THR A 1 290 ? 40.156 5.070 -61.884 1.00 92.88 290 THR A N 1
ATOM 2251 C CA . THR A 1 290 ? 39.978 6.130 -62.882 1.00 92.88 290 THR A CA 1
ATOM 2252 C C . THR A 1 290 ? 41.323 6.555 -63.472 1.00 92.88 290 THR A C 1
ATOM 2254 O O . THR A 1 290 ? 41.461 6.626 -64.695 1.00 92.88 290 THR A O 1
ATOM 2257 N N . ILE A 1 291 ? 42.341 6.762 -62.628 1.00 93.62 291 ILE A N 1
ATOM 2258 C CA . ILE A 1 291 ? 43.710 7.077 -63.067 1.00 93.62 291 ILE A CA 1
ATOM 2259 C C . ILE A 1 291 ? 44.270 5.945 -63.936 1.00 93.62 291 ILE A C 1
ATOM 2261 O O . ILE A 1 291 ? 44.731 6.193 -65.051 1.00 93.62 291 ILE A O 1
ATOM 2265 N N . ARG A 1 292 ? 44.175 4.692 -63.471 1.00 92.69 292 ARG A N 1
ATOM 2266 C CA . ARG A 1 292 ? 44.672 3.523 -64.214 1.00 92.69 292 ARG A CA 1
ATOM 2267 C C . ARG A 1 292 ? 43.977 3.362 -65.566 1.00 92.69 292 ARG A C 1
ATOM 2269 O O . ARG A 1 292 ? 44.624 3.020 -66.555 1.00 92.69 292 ARG A O 1
ATOM 2276 N N . THR A 1 293 ? 42.673 3.625 -65.624 1.00 92.81 293 THR A N 1
ATOM 2277 C CA . THR A 1 293 ? 41.893 3.560 -66.866 1.00 92.81 293 THR A CA 1
ATOM 2278 C C . THR A 1 293 ? 42.371 4.613 -67.864 1.00 92.81 293 THR A C 1
ATOM 2280 O O . THR A 1 293 ? 42.611 4.269 -69.020 1.00 92.81 293 THR A O 1
ATOM 2283 N N . LYS A 1 294 ? 42.594 5.860 -67.423 1.00 93.06 294 LYS A N 1
ATOM 2284 C CA . LYS A 1 294 ? 43.159 6.925 -68.272 1.00 93.06 294 LYS A CA 1
ATOM 2285 C C . LYS A 1 294 ? 44.541 6.550 -68.812 1.00 93.06 294 LYS A C 1
ATOM 2287 O O . LYS A 1 294 ? 44.743 6.582 -70.020 1.00 93.06 294 LYS A O 1
ATOM 2292 N N . GLN A 1 295 ? 45.445 6.090 -67.945 1.00 92.94 295 GLN A N 1
ATOM 2293 C CA . GLN A 1 295 ? 46.783 5.640 -68.353 1.00 92.94 295 GLN A CA 1
ATOM 2294 C C . GLN A 1 295 ? 46.720 4.497 -69.375 1.00 92.94 295 GLN A C 1
ATOM 2296 O O . GLN A 1 295 ? 47.435 4.508 -70.372 1.00 92.94 295 GLN A O 1
ATOM 2301 N N . THR A 1 296 ? 45.830 3.524 -69.165 1.00 92.50 296 THR A N 1
ATOM 2302 C CA . THR A 1 296 ? 45.650 2.396 -70.092 1.00 92.50 296 THR A CA 1
ATOM 2303 C C . THR A 1 296 ? 45.111 2.867 -71.447 1.00 92.50 296 THR A C 1
ATOM 2305 O O . THR A 1 296 ? 45.541 2.374 -72.488 1.00 92.50 296 THR A O 1
ATOM 2308 N N . GLN A 1 297 ? 44.191 3.838 -71.464 1.00 92.44 297 GLN A N 1
ATOM 2309 C CA . GLN A 1 297 ? 43.682 4.436 -72.703 1.00 92.44 297 GLN A CA 1
ATOM 2310 C C . GLN A 1 297 ? 44.771 5.205 -73.461 1.00 92.44 297 GLN A C 1
ATOM 2312 O O . GLN A 1 297 ? 44.870 5.067 -74.682 1.00 92.44 297 GLN A O 1
ATOM 2317 N N . GLU A 1 298 ? 45.604 5.972 -72.756 1.00 94.12 298 GLU A N 1
ATOM 2318 C CA . GLU A 1 298 ? 46.749 6.685 -73.335 1.00 94.12 298 GLU A CA 1
ATOM 2319 C C . GLU A 1 298 ? 47.774 5.712 -73.927 1.00 94.12 298 GLU A C 1
ATOM 2321 O O . GLU A 1 298 ? 48.165 5.863 -75.086 1.00 94.12 298 GLU A O 1
ATOM 2326 N N . GLN A 1 299 ? 48.133 4.662 -73.182 1.00 92.69 299 GLN A N 1
ATOM 2327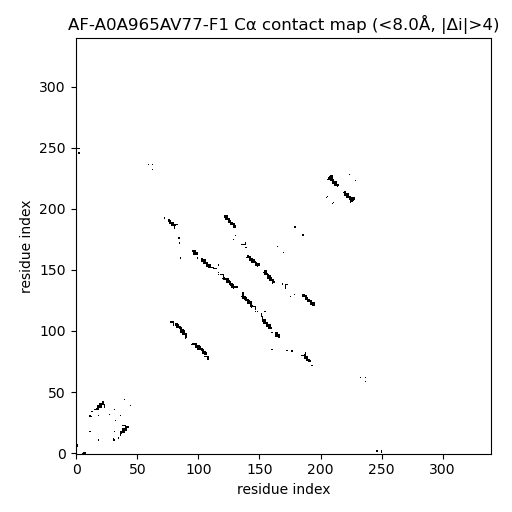 C CA . GLN A 1 299 ? 49.020 3.598 -73.657 1.00 92.69 299 GLN A CA 1
ATOM 2328 C C . GLN A 1 299 ? 48.447 2.901 -74.894 1.00 92.69 299 GLN A C 1
ATOM 2330 O O . GLN A 1 299 ? 49.145 2.755 -75.893 1.00 92.69 299 GLN A O 1
ATOM 2335 N N . LEU A 1 300 ? 47.159 2.538 -74.885 1.00 93.31 300 LEU A N 1
ATOM 2336 C CA . LEU A 1 300 ? 46.506 1.922 -76.041 1.00 93.31 300 LEU A CA 1
ATOM 2337 C C . LEU A 1 300 ? 46.528 2.846 -77.267 1.00 93.31 300 LEU A C 1
ATOM 2339 O O . LEU A 1 300 ? 46.759 2.386 -78.387 1.00 93.31 300 LEU A O 1
ATOM 2343 N N . ALA A 1 301 ? 46.286 4.145 -77.076 1.00 92.62 301 ALA A N 1
ATOM 2344 C CA .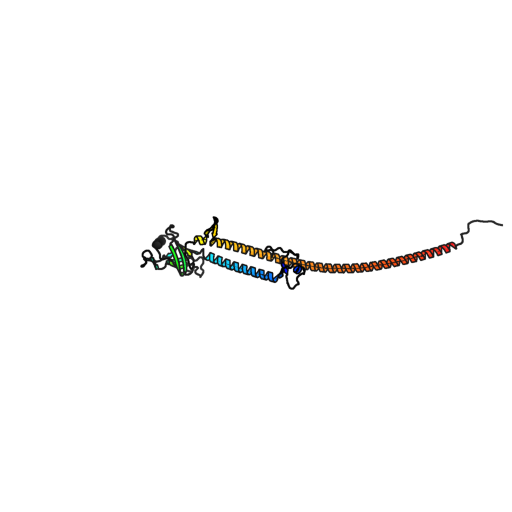 ALA A 1 301 ? 46.361 5.129 -78.150 1.00 92.62 301 ALA A CA 1
ATOM 2345 C C . ALA A 1 301 ? 47.786 5.242 -78.712 1.00 92.62 301 ALA A C 1
ATOM 2347 O O . ALA A 1 301 ? 47.954 5.294 -79.932 1.00 92.62 301 ALA A O 1
ATOM 2348 N N . GLN A 1 302 ? 48.805 5.223 -77.850 1.00 93.31 302 GLN A N 1
ATOM 2349 C CA . GLN A 1 302 ? 50.207 5.223 -78.258 1.00 93.31 302 GLN A CA 1
ATOM 2350 C C . GLN A 1 302 ? 50.575 3.951 -79.033 1.00 93.31 302 GLN A C 1
ATOM 2352 O O . GLN A 1 302 ? 51.057 4.052 -80.160 1.00 93.31 302 GLN A O 1
ATOM 2357 N N . THR A 1 303 ? 50.259 2.764 -78.510 1.00 90.75 303 THR A N 1
ATOM 2358 C CA . THR A 1 303 ? 50.521 1.490 -79.198 1.00 90.75 303 THR A CA 1
ATOM 2359 C C . THR A 1 303 ? 49.819 1.431 -80.557 1.00 90.75 303 THR A C 1
ATOM 2361 O O . THR A 1 303 ? 50.391 0.954 -81.534 1.00 90.75 303 THR A O 1
ATOM 2364 N N . ARG A 1 304 ? 48.595 1.969 -80.679 1.00 91.94 304 ARG A N 1
ATOM 2365 C CA . ARG A 1 304 ? 47.905 2.078 -81.978 1.00 91.94 304 ARG A CA 1
ATOM 2366 C C . ARG A 1 304 ? 48.671 2.951 -82.975 1.00 91.94 304 ARG A C 1
ATOM 2368 O O . ARG A 1 304 ? 48.742 2.584 -84.148 1.00 91.94 304 ARG A O 1
ATOM 2375 N N . ARG A 1 305 ? 49.252 4.074 -82.533 1.00 92.06 305 ARG A N 1
ATOM 2376 C CA . ARG A 1 305 ? 50.101 4.929 -83.385 1.00 92.06 305 ARG A CA 1
ATOM 2377 C C . ARG A 1 305 ? 51.380 4.206 -83.804 1.00 92.06 305 ARG A C 1
ATOM 2379 O O . ARG A 1 305 ? 51.735 4.256 -84.976 1.00 92.06 305 ARG A O 1
ATOM 2386 N N . GLU A 1 306 ? 52.029 3.494 -82.887 1.00 92.56 306 GLU A N 1
ATOM 2387 C CA . GLU A 1 306 ? 53.237 2.708 -83.174 1.00 92.56 306 GLU A CA 1
ATOM 2388 C C . GLU A 1 306 ? 52.962 1.580 -84.178 1.00 92.56 306 GLU A C 1
ATOM 2390 O O . GLU A 1 306 ? 53.708 1.419 -85.142 1.00 92.56 306 GLU A O 1
ATOM 2395 N N . ILE A 1 307 ? 51.851 0.849 -84.023 1.00 91.44 307 ILE A N 1
ATOM 2396 C CA . ILE A 1 307 ? 51.418 -0.166 -84.995 1.00 91.44 307 ILE A CA 1
ATOM 2397 C C . ILE A 1 307 ? 51.160 0.471 -86.364 1.00 91.44 307 ILE A C 1
ATOM 2399 O O . ILE A 1 307 ? 51.552 -0.097 -87.381 1.00 91.44 307 ILE A O 1
ATOM 2403 N N . ALA A 1 308 ? 50.508 1.637 -86.417 1.00 90.12 308 ALA A N 1
ATOM 2404 C CA . ALA A 1 308 ? 50.269 2.340 -87.676 1.00 90.12 308 ALA A CA 1
ATOM 2405 C C . ALA A 1 308 ? 51.585 2.758 -88.356 1.00 90.12 308 ALA A C 1
ATOM 2407 O O . ALA A 1 308 ? 51.744 2.530 -89.554 1.00 90.12 308 ALA A O 1
ATOM 2408 N N . ALA A 1 309 ? 52.548 3.280 -87.590 1.00 89.69 309 ALA A N 1
ATOM 2409 C CA . ALA A 1 309 ? 53.879 3.618 -88.087 1.00 89.69 309 ALA A CA 1
ATOM 2410 C C . ALA A 1 309 ? 54.626 2.378 -88.605 1.00 89.69 309 ALA A C 1
ATOM 2412 O O . ALA A 1 309 ? 55.139 2.390 -89.721 1.00 89.69 309 ALA A O 1
ATOM 2413 N N . LYS A 1 310 ? 54.607 1.270 -87.853 1.00 89.81 310 LYS A N 1
ATOM 2414 C CA . LYS A 1 310 ? 55.220 -0.001 -88.271 1.00 89.81 310 LYS A CA 1
ATOM 2415 C C . LYS A 1 310 ? 54.562 -0.594 -89.515 1.00 89.81 310 LYS A C 1
ATOM 2417 O O . LYS A 1 310 ? 55.251 -1.165 -90.352 1.00 89.81 310 LYS A O 1
ATOM 2422 N N . ARG A 1 311 ? 53.242 -0.444 -89.677 1.00 89.75 311 ARG A N 1
ATOM 2423 C CA . ARG A 1 311 ? 52.543 -0.828 -90.914 1.00 89.75 311 ARG A CA 1
ATOM 2424 C C . ARG A 1 311 ? 52.988 0.021 -92.102 1.00 89.75 311 ARG A C 1
ATOM 2426 O O . ARG A 1 311 ? 53.183 -0.539 -93.173 1.00 89.75 311 ARG A O 1
ATOM 2433 N N . ALA A 1 312 ? 53.165 1.330 -91.922 1.00 88.06 312 ALA A N 1
ATOM 2434 C CA . ALA A 1 312 ? 53.678 2.204 -92.976 1.00 88.06 312 ALA A CA 1
ATOM 2435 C C . ALA A 1 312 ? 55.114 1.820 -93.380 1.00 88.06 312 ALA A C 1
ATOM 2437 O O . ALA A 1 312 ? 55.376 1.628 -94.563 1.00 88.06 312 ALA A O 1
ATOM 2438 N N . GLU A 1 313 ? 55.997 1.594 -92.402 1.00 88.94 313 GLU A N 1
ATOM 2439 C CA . GLU A 1 313 ? 57.374 1.121 -92.617 1.00 88.94 313 GLU A CA 1
ATOM 2440 C C . GLU A 1 313 ? 57.409 -0.245 -93.333 1.00 88.94 313 GLU A C 1
ATOM 2442 O O . GLU 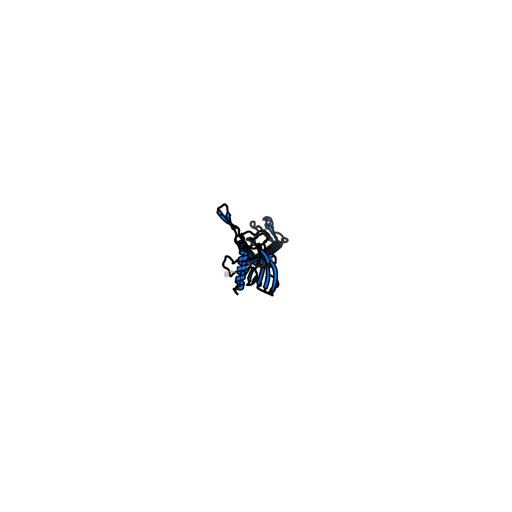A 1 313 ? 58.203 -0.466 -94.248 1.00 88.94 313 GLU A O 1
ATOM 2447 N N . LEU A 1 314 ? 56.508 -1.170 -92.978 1.00 89.69 314 LEU A N 1
ATOM 2448 C CA . LEU A 1 314 ? 56.393 -2.468 -93.649 1.00 89.69 314 LEU A CA 1
ATOM 2449 C C . LEU A 1 314 ? 55.945 -2.325 -95.112 1.00 89.69 314 LEU A C 1
ATOM 2451 O O . LEU A 1 314 ? 56.464 -3.016 -95.987 1.00 89.69 314 LEU A O 1
ATOM 2455 N N . VAL A 1 315 ? 54.988 -1.438 -95.395 1.00 88.94 315 VAL A N 1
ATOM 2456 C CA . VAL A 1 315 ? 54.547 -1.154 -96.770 1.00 88.94 315 VAL A CA 1
ATOM 2457 C C . VAL A 1 315 ? 55.694 -0.560 -97.585 1.00 88.94 315 VAL A C 1
ATOM 2459 O O . VAL A 1 315 ? 55.942 -1.012 -98.703 1.00 88.94 315 VAL A O 1
ATOM 2462 N N . GLU A 1 316 ? 56.436 0.388 -97.012 1.00 88.38 316 GLU A N 1
ATOM 2463 C CA . GLU A 1 316 ? 57.596 1.008 -97.653 1.00 88.38 316 GLU A CA 1
ATOM 2464 C C . GLU A 1 316 ? 58.685 -0.031 -97.964 1.00 88.38 316 GLU A C 1
ATOM 2466 O O . GLU A 1 316 ? 59.065 -0.210 -99.122 1.00 88.38 316 GLU A O 1
ATOM 2471 N N . THR A 1 317 ? 59.118 -0.806 -96.968 1.00 88.06 317 THR A N 1
ATOM 2472 C CA . THR A 1 317 ? 60.121 -1.872 -97.148 1.00 88.06 317 THR A CA 1
ATOM 2473 C C . THR A 1 317 ? 59.677 -2.948 -98.140 1.00 88.06 317 THR A C 1
ATOM 2475 O O . THR A 1 317 ? 60.482 -3.398 -98.955 1.00 88.06 317 THR A O 1
ATOM 2478 N N . THR A 1 318 ? 58.393 -3.320 -98.153 1.00 87.38 318 THR A N 1
ATOM 2479 C CA . THR A 1 318 ? 57.845 -4.262 -99.144 1.00 87.38 318 THR A CA 1
ATOM 2480 C C . THR A 1 318 ? 57.889 -3.677 -100.555 1.00 87.38 318 THR A C 1
ATOM 2482 O O . THR A 1 318 ? 58.261 -4.373 -101.498 1.00 87.38 318 THR A O 1
ATOM 2485 N N . SER A 1 319 ? 57.549 -2.395 -100.724 1.00 80.88 319 SER A N 1
ATOM 2486 C CA . SER A 1 319 ? 57.616 -1.723 -102.027 1.00 80.88 319 SER A CA 1
ATOM 2487 C C . SER A 1 319 ? 59.051 -1.583 -102.548 1.00 80.88 319 SER A C 1
ATOM 2489 O O . SER A 1 319 ? 59.292 -1.798 -103.738 1.00 80.88 319 SER A O 1
ATOM 2491 N N . LEU A 1 320 ? 60.016 -1.321 -101.660 1.00 81.75 320 LEU A N 1
ATOM 2492 C CA . LEU A 1 320 ? 61.444 -1.337 -101.979 1.00 81.75 320 LEU A CA 1
ATOM 2493 C C . LEU A 1 320 ? 61.901 -2.739 -102.399 1.00 81.75 320 LEU A C 1
ATOM 2495 O O . LEU A 1 320 ? 62.497 -2.887 -103.464 1.00 81.75 320 LEU A O 1
ATOM 2499 N N . PHE A 1 321 ? 61.550 -3.775 -101.632 1.00 81.69 321 PHE A N 1
ATOM 2500 C CA . PHE A 1 321 ? 61.887 -5.164 -101.955 1.00 81.69 321 PHE A CA 1
ATOM 2501 C C . PHE A 1 321 ? 61.302 -5.611 -103.303 1.00 81.69 321 PHE A C 1
ATOM 2503 O O . PHE A 1 321 ? 62.000 -6.220 -104.112 1.00 81.69 321 PHE A O 1
ATOM 2510 N N . LEU A 1 322 ? 60.037 -5.280 -103.588 1.00 80.06 322 LEU A N 1
ATOM 2511 C CA . LEU A 1 322 ? 59.409 -5.566 -104.883 1.00 80.06 322 LEU A CA 1
ATOM 2512 C C . LEU A 1 322 ? 60.091 -4.809 -106.031 1.00 80.06 322 LEU A C 1
ATOM 2514 O O . LEU A 1 322 ? 60.297 -5.384 -107.100 1.00 80.06 322 LEU A O 1
ATOM 2518 N N . SER A 1 323 ? 60.489 -3.555 -105.808 1.00 77.38 323 SER A N 1
ATOM 2519 C CA . SER A 1 323 ? 61.244 -2.763 -106.790 1.00 77.38 323 SER A CA 1
ATOM 2520 C C . SER A 1 323 ? 62.628 -3.360 -107.066 1.00 77.38 323 SER A C 1
ATOM 2522 O O . SER A 1 323 ? 63.098 -3.361 -108.204 1.00 77.38 323 SER A O 1
ATOM 2524 N N . GLU A 1 324 ? 63.277 -3.914 -106.044 1.00 76.06 324 GLU A N 1
ATOM 2525 C CA . GLU A 1 324 ? 64.573 -4.581 -106.161 1.00 76.06 324 GLU A CA 1
ATOM 2526 C C . GLU A 1 324 ? 64.461 -5.967 -106.820 1.00 76.06 324 GLU A C 1
ATOM 2528 O O . GLU A 1 324 ? 65.281 -6.314 -107.673 1.00 76.06 324 GLU A O 1
ATOM 2533 N N . MET A 1 325 ? 63.395 -6.728 -106.542 1.00 69.00 325 MET A N 1
ATOM 2534 C CA . MET A 1 325 ? 63.076 -7.953 -107.286 1.00 69.00 325 MET A CA 1
ATOM 2535 C C . MET A 1 325 ? 62.742 -7.676 -108.756 1.00 69.00 325 MET A C 1
ATOM 2537 O O . MET A 1 325 ? 63.170 -8.436 -109.620 1.00 69.00 325 MET A O 1
ATOM 2541 N N . GLY A 1 326 ? 62.042 -6.580 -109.061 1.00 63.22 326 GLY A N 1
ATOM 2542 C CA . GLY A 1 326 ? 61.782 -6.136 -110.435 1.00 63.22 326 GLY A CA 1
ATOM 2543 C C . GLY A 1 326 ? 63.039 -5.678 -111.188 1.00 63.22 326 GLY A C 1
ATOM 2544 O O . GLY A 1 326 ? 63.043 -5.654 -112.416 1.00 63.22 326 GLY A O 1
ATOM 2545 N N . ARG A 1 327 ? 64.125 -5.357 -110.470 1.00 60.59 327 ARG A N 1
ATOM 2546 C CA . ARG A 1 327 ? 65.453 -5.056 -111.034 1.00 60.59 327 ARG A CA 1
ATOM 2547 C C . ARG A 1 327 ? 66.299 -6.296 -111.328 1.00 60.59 327 ARG A C 1
ATOM 2549 O O . ARG A 1 327 ? 67.318 -6.164 -112.007 1.00 60.59 327 ARG A O 1
ATOM 2556 N N . ARG A 1 328 ? 65.916 -7.492 -110.860 1.00 50.38 328 ARG A N 1
ATOM 2557 C CA . ARG A 1 328 ? 66.570 -8.731 -111.306 1.00 50.38 328 ARG A CA 1
ATOM 2558 C C . ARG A 1 328 ? 66.165 -9.008 -112.760 1.00 50.38 328 ARG A C 1
ATOM 2560 O O . ARG A 1 328 ? 64.971 -9.130 -113.026 1.00 50.38 328 ARG A O 1
ATOM 2567 N N . PRO A 1 329 ? 67.117 -9.139 -113.701 1.00 50.75 329 PRO A N 1
ATOM 2568 C CA . PRO A 1 329 ? 66.783 -9.480 -115.078 1.00 50.75 329 PRO A CA 1
ATOM 2569 C C . PRO A 1 329 ? 66.106 -10.861 -115.134 1.00 50.75 329 PRO A C 1
ATOM 2571 O O . PRO A 1 329 ? 66.427 -11.729 -114.311 1.00 50.75 329 PRO A O 1
ATOM 2574 N N . PRO A 1 330 ? 65.176 -11.087 -116.082 1.00 49.25 330 PRO A N 1
ATOM 2575 C CA . PRO A 1 330 ? 64.523 -12.378 -116.233 1.00 49.25 330 PRO A CA 1
ATOM 2576 C C . PRO A 1 330 ? 65.578 -13.472 -116.407 1.00 49.25 330 PRO A C 1
ATOM 2578 O O . PRO A 1 330 ? 66.545 -13.320 -117.156 1.00 49.25 330 PRO A O 1
ATOM 2581 N N . ARG A 1 331 ? 65.389 -14.584 -115.690 1.00 46.56 331 ARG A N 1
ATOM 2582 C CA . ARG A 1 331 ? 66.180 -15.806 -115.865 1.00 46.56 331 ARG A CA 1
ATOM 2583 C C . ARG A 1 331 ? 66.135 -16.162 -117.362 1.00 46.56 331 ARG A C 1
ATOM 2585 O O . ARG A 1 331 ? 65.024 -16.276 -117.881 1.00 46.56 331 ARG A O 1
ATOM 2592 N N . PRO A 1 332 ? 67.275 -16.290 -118.068 1.00 48.84 332 PRO A N 1
ATOM 2593 C CA . PRO A 1 332 ? 67.256 -16.550 -119.502 1.00 48.84 332 PRO A CA 1
ATOM 2594 C C . PRO A 1 332 ? 66.493 -17.848 -119.772 1.00 48.84 332 PRO A C 1
ATOM 2596 O O . PRO A 1 332 ? 66.744 -18.871 -119.127 1.00 48.84 332 PRO A O 1
ATOM 2599 N N . ALA A 1 333 ? 65.517 -17.771 -120.679 1.00 45.47 333 ALA A N 1
ATOM 2600 C CA . ALA A 1 333 ? 64.734 -18.916 -121.110 1.00 45.47 333 ALA A CA 1
ATOM 2601 C C . ALA A 1 333 ? 65.671 -19.980 -121.718 1.00 45.47 333 ALA A C 1
ATOM 2603 O O . ALA A 1 333 ? 66.609 -19.631 -122.440 1.00 45.47 333 ALA A O 1
ATOM 2604 N N . PRO A 1 334 ? 65.465 -21.271 -121.413 1.00 44.72 334 PRO A N 1
ATOM 2605 C CA . PRO A 1 334 ? 66.300 -22.329 -121.946 1.00 44.72 334 PRO A CA 1
ATOM 2606 C C . PRO A 1 334 ? 65.978 -22.545 -123.426 1.00 44.72 334 PRO A C 1
ATOM 2608 O O . PRO A 1 334 ? 64.907 -23.035 -123.766 1.00 44.72 334 PRO A O 1
ATOM 2611 N N . GLY A 1 335 ? 66.953 -22.235 -124.279 1.00 45.84 335 GLY A N 1
ATOM 2612 C CA . GLY A 1 335 ? 67.034 -22.753 -125.639 1.00 45.84 335 GLY A CA 1
ATOM 2613 C C . GLY A 1 335 ? 66.537 -21.803 -126.719 1.00 45.84 335 GLY A C 1
ATOM 2614 O O . GLY A 1 335 ? 65.366 -21.815 -127.062 1.00 45.84 335 GLY A O 1
ATOM 2615 N N . GLU A 1 336 ? 67.470 -21.097 -127.352 1.00 41.34 336 GLU A N 1
ATOM 2616 C CA . GLU A 1 336 ? 67.388 -20.874 -128.794 1.00 41.34 336 GLU A CA 1
ATOM 2617 C C . GLU A 1 336 ? 68.799 -20.802 -129.380 1.00 41.34 336 GLU A C 1
ATOM 2619 O O . GLU A 1 336 ? 69.516 -19.805 -129.359 1.00 41.34 336 GLU A O 1
ATOM 2624 N N . THR A 1 337 ? 69.224 -21.974 -129.831 1.00 46.12 337 THR A N 1
ATOM 2625 C CA . THR A 1 337 ? 70.305 -22.201 -130.775 1.00 46.12 337 THR A CA 1
ATOM 2626 C C . THR A 1 337 ? 69.905 -21.679 -132.154 1.00 46.12 337 THR A C 1
ATOM 2628 O O . THR A 1 337 ? 68.893 -22.130 -132.687 1.00 46.12 337 THR A O 1
ATOM 2631 N N . SER A 1 338 ? 70.744 -20.862 -132.796 1.00 40.31 338 SER A N 1
ATOM 2632 C CA . SER A 1 338 ? 71.061 -21.034 -134.222 1.00 40.31 338 SER A CA 1
ATOM 2633 C C . SER A 1 338 ? 72.356 -20.322 -134.628 1.00 40.31 338 SER A C 1
ATOM 2635 O O . SER A 1 338 ? 72.560 -19.139 -134.380 1.00 40.31 338 SER A O 1
ATOM 2637 N N . ARG A 1 339 ? 73.215 -21.152 -135.223 1.00 37.97 339 ARG A N 1
ATOM 2638 C CA . ARG A 1 339 ? 74.490 -20.962 -135.941 1.00 37.97 339 ARG A CA 1
ATOM 2639 C C . ARG A 1 339 ? 74.236 -20.369 -137.349 1.00 37.97 339 ARG A C 1
ATOM 2641 O O . ARG A 1 339 ? 73.062 -20.331 -137.724 1.00 37.97 339 ARG A O 1
ATOM 2648 N N . PRO A 1 340 ? 75.238 -19.960 -138.163 1.00 49.00 340 PRO A N 1
ATOM 2649 C CA . PRO A 1 340 ? 76.593 -20.526 -138.350 1.00 49.00 340 PRO A CA 1
ATOM 2650 C C . PRO A 1 340 ? 77.734 -19.817 -137.628 1.00 49.00 340 PRO A C 1
ATOM 2652 O O . PRO A 1 340 ? 77.740 -18.568 -137.607 1.00 49.00 340 PRO A O 1
#

Radius of gyration: 55.38 Å; Cα contacts (8 Å, |Δi|>4): 343; chains: 1; bounding box: 115×46×186 Å

Sequence (340 aa):
IEAVGSVITDKISRGVDYYVVADASAGIPENVTKYQLEVLDQATLEKSLSQSLKALDETIAIKRREQIALETWRNRYWRTSFFKPPEVEIAVDKPELYEVTSSAVVELPLAGGGESAPINQGAELAIFNLNADDEEGFLGLFSVTKVSAADARVLEVTIDPLTMPDEYDKRAWDRWSLIMRSSDKAEVVVFEDLPGAGQQSPDALTRLRGIQLESPGGDLVTAQGIEGLRREILLEMNTIASNEEHIRLALEATTREAERKKLTASALDKDRAAWREDVEFAGQALEKLTIRTKQTQEQLAQTRREIAAKRAELVETTSLFLSEMGRRPPRPAPGETSRP

Mean predicted aligned error: 20.45 Å

Solvent-accessible surface area (backbone atoms only — not comparable to full-atom values): 19387 Å² total; per-residue (Å²): 101,59,91,77,74,46,87,88,74,96,68,94,52,84,90,50,66,69,44,80,32,88,52,75,85,76,65,79,59,67,67,43,67,74,56,67,39,46,77,41,41,43,65,59,49,54,50,50,51,52,51,52,52,51,51,49,53,53,49,51,52,49,51,50,50,53,46,52,50,56,56,70,63,73,69,59,66,37,73,27,72,49,72,46,69,54,43,68,44,73,25,92,93,41,80,75,31,32,38,80,78,37,69,18,40,38,46,42,64,48,96,60,75,60,93,68,76,92,70,56,70,60,29,29,35,42,36,28,40,74,84,46,65,86,92,50,15,60,62,50,53,25,30,27,72,41,76,46,78,73,49,78,42,30,35,38,33,36,27,38,65,74,56,78,42,40,67,66,52,52,52,26,45,53,49,48,59,49,41,60,74,75,36,101,78,41,38,34,43,39,35,59,44,74,72,67,87,78,79,91,71,101,42,65,67,41,50,38,62,26,46,78,40,73,40,99,84,74,50,73,44,68,49,67,8,55,54,42,53,49,52,48,51,50,50,49,51,52,49,50,52,51,48,52,51,51,51,52,52,49,51,56,51,50,53,53,49,52,54,51,49,52,54,49,50,55,49,50,54,50,52,52,50,51,53,48,53,52,51,53,52,51,51,54,51,51,50,53,50,52,52,51,48,52,54,51,51,52,50,52,53,49,52,52,50,51,51,51,50,52,52,52,53,50,52,49,52,49,52,52,50,52,54,53,57,68,65,52,75,78,79,80,78,89,80,85,88,82,84,134

Secondary structure (DSSP, 8-state):
-GGGTPPP-SS--TT--EEEES-GGG---HHHHHTTPEEEEHHHHHHHHHHHHHHHHHHHHHHHHHHHHHHHTT--EEEES-EEPPEEEEETTEEEEEEEEE-EEEEEE-SS--SS-S--TT-EEEEEETTS-TTS-EEEEEEEEEEEEEETTEEEEEEEESS---HHHHHHHHHHHHHHHH-TT--EEEEEE---SS---S-HHHHHHEEEEEPTTS-EEEEE-HHHHHHHHHHHHHHHHHHHHHHHHHHHHHHHHHHHHHHHHHHHHHHHHHHHHHHHHHHHHHHHHHHHHHHHHHHHHHHHHHHHHHHHHHHHHHHHHHHHHHTSPPPPPS------

pLDDT: mean 71.04, std 17.04, range [32.25, 94.38]